Protein AF-A0A3P6T0G8-F1 (afdb_monomer)

Sequence (277 aa):
HHILRQLLKRNLGVFALEVAAACRDLPHFAHSLELLLHGVLEEEATSSEPIPDPLLPRCVAFIQEFPEFLRTVAHCARKTELALWSSLFSVTGSPNDLFEVCIRDGQLHTAASYLIVLQSIESAQTSQEQALRLLREALSAGEWSIAKDMVRFTRAIGSEDMDSPARTPPPSKTSSRRHAASINSVAEADDLVFARFQAAGRVSKVRHSHADSRDATRKDSAGSTGKRTAARAVSNDMAPPSPTQVNPIAEKMNTILDGHAVHLLEEYCIRDLGGSL

Radius of gyration: 28.48 Å; Cα contacts (8 Å, |Δi|>4): 158; chains: 1; bounding box: 84×48×91 Å

Foldseek 3Di:
DVVLLVCLVVVNLVVSLVVLVVCVPPPCSLVVLLCSLLVLLVVQLPDPDHDPDRSNLVSLVSLVVDPSNLVSLLVNLVVDDPSSVCVSCVRNPDLVVSLVVCLVVVVLLSNVSSLVVCVVPHDLVVSLVSLLVSLLSCLVVVVVVSNVVSLLVNVLSLVVVVPDDDDDDDDDDDDDDDDDDDDDDPVCVSVVVVVVSVVSVPPDDPDDDDDDDDDDDDDDDDDDDDDDDDDDDDDDPDDDDDDDPPRVSVVSSVVSVVVSVVVVVVVVVVVVVPPPD

Organism: Cylicostephanus goldi (NCBI:txid71465)

pLDDT: mean 74.19, std 26.25, range [26.97, 98.0]

Solvent-accessible surface area (backbone atoms only — not comparable to full-atom values): 17441 Å² total; per-residue (Å²): 75,70,68,48,53,54,28,48,75,69,71,34,55,68,61,31,49,54,57,48,60,79,39,54,89,44,98,58,35,66,57,31,52,27,54,40,52,43,58,42,45,54,59,58,70,67,47,93,61,90,66,97,72,71,57,52,56,58,52,47,58,59,42,61,80,39,94,56,32,68,51,32,52,40,54,34,55,76,75,46,62,76,87,50,44,62,65,52,35,73,64,73,45,54,65,64,60,55,28,53,50,22,56,76,70,67,37,56,73,50,25,56,47,29,48,61,54,36,56,74,76,48,54,70,66,59,36,43,53,52,38,55,49,51,29,52,54,22,56,76,72,66,39,60,69,60,26,55,49,30,57,52,51,47,55,54,58,65,53,58,76,76,75,65,80,84,87,73,86,81,82,92,83,82,89,82,93,77,86,84,83,87,80,92,59,80,76,55,60,58,53,52,56,57,50,53,61,60,56,71,77,59,85,72,77,91,74,92,79,82,83,86,83,87,86,89,82,90,84,85,87,86,83,84,89,84,89,84,90,83,89,78,91,77,86,84,82,80,74,79,83,74,82,76,81,72,57,69,67,59,53,54,51,50,52,53,52,52,53,49,51,53,52,50,52,51,58,54,52,51,53,68,69,65,74,79,123

Mean predicted aligned error: 15.27 Å

Nearest PDB structures (foldseek):
  4wnf-assembly1_A  TM=3.308E-01  e=3.923E-01  Homo sapiens
  4wng-assembly1_A  TM=3.376E-01  e=4.742E-01  Homo sapiens
  4wne-assembly1_A  TM=3.436E-01  e=7.621E-01  Homo sapiens
  3q15-assembly2_B-3  TM=3.991E-01  e=4.009E+00  Bacillus subtilis
  7sqc-assembly1_R1  TM=2.968E-01  e=9.874E+00  Chlamydomonas reinhardtii

Structure (mmCIF, N/CA/C/O backbone):
data_AF-A0A3P6T0G8-F1
#
_entry.id   AF-A0A3P6T0G8-F1
#
loop_
_atom_site.group_PDB
_atom_site.id
_atom_site.type_symbol
_atom_site.label_atom_id
_atom_site.label_alt_id
_atom_site.label_comp_id
_atom_site.label_asym_id
_atom_site.label_entity_id
_atom_site.label_seq_id
_atom_site.pdbx_PDB_ins_code
_atom_site.Cartn_x
_atom_site.Cartn_y
_atom_site.Cartn_z
_atom_site.occupancy
_atom_site.B_iso_or_equiv
_atom_site.auth_seq_id
_atom_site.auth_comp_id
_atom_site.auth_asym_id
_atom_site.auth_atom_id
_atom_site.pdbx_PDB_model_num
ATOM 1 N N . HIS A 1 1 ? 12.632 -12.631 -11.237 1.00 84.38 1 HIS A N 1
ATOM 2 C CA . HIS A 1 1 ? 12.426 -11.216 -11.615 1.00 84.38 1 HIS A CA 1
ATOM 3 C C . HIS A 1 1 ? 13.245 -10.777 -12.848 1.00 84.38 1 HIS A C 1
ATOM 5 O O . HIS A 1 1 ? 12.676 -10.114 -13.702 1.00 84.38 1 HIS A O 1
ATOM 11 N N . HIS A 1 2 ? 14.523 -11.170 -13.025 1.00 91.19 2 HIS A N 1
ATOM 12 C CA . HIS A 1 2 ? 15.329 -10.779 -14.209 1.00 91.19 2 HIS A CA 1
ATOM 13 C C . HIS A 1 2 ? 14.712 -11.131 -15.575 1.00 91.19 2 HIS A C 1
ATOM 15 O O . HIS A 1 2 ? 14.751 -10.311 -16.486 1.00 91.19 2 HIS A O 1
ATOM 21 N N . ILE A 1 3 ? 14.115 -12.322 -15.716 1.00 92.62 3 ILE A N 1
ATOM 22 C CA . ILE A 1 3 ? 13.444 -12.731 -16.963 1.00 92.62 3 ILE A CA 1
ATOM 23 C C . ILE A 1 3 ? 12.274 -11.787 -17.274 1.00 92.62 3 ILE A C 1
ATOM 25 O O . ILE A 1 3 ? 12.207 -11.248 -18.374 1.00 92.62 3 ILE A O 1
ATOM 29 N N . LEU A 1 4 ? 11.409 -11.514 -16.288 1.00 93.44 4 LEU A N 1
ATOM 30 C CA . LEU A 1 4 ? 10.291 -10.571 -16.425 1.00 93.44 4 LEU A CA 1
ATOM 31 C C . LEU A 1 4 ? 10.789 -9.181 -16.823 1.00 93.44 4 LEU A C 1
ATOM 33 O O . LEU A 1 4 ? 10.285 -8.589 -17.771 1.00 93.44 4 LEU A O 1
ATOM 37 N N . ARG A 1 5 ? 11.851 -8.701 -16.168 1.00 93.69 5 ARG A N 1
ATOM 38 C CA . ARG A 1 5 ? 12.494 -7.427 -16.500 1.00 93.69 5 ARG A CA 1
ATOM 39 C C . ARG A 1 5 ? 12.926 -7.367 -17.964 1.00 93.69 5 ARG A C 1
ATOM 41 O O . ARG A 1 5 ? 12.679 -6.370 -18.634 1.00 93.69 5 ARG A O 1
ATOM 48 N N . GLN A 1 6 ? 13.559 -8.428 -18.460 1.00 94.69 6 GLN A N 1
ATOM 49 C CA . GLN A 1 6 ? 14.043 -8.482 -19.835 1.00 94.69 6 GLN A CA 1
ATOM 50 C C . GLN A 1 6 ? 12.899 -8.554 -20.852 1.00 94.69 6 GLN A C 1
ATOM 52 O O . GLN A 1 6 ? 12.990 -7.928 -21.907 1.00 94.69 6 GLN A O 1
ATOM 57 N N . LEU A 1 7 ? 11.819 -9.273 -20.538 1.00 94.06 7 LEU A N 1
ATOM 58 C CA . LEU A 1 7 ? 10.615 -9.304 -21.370 1.00 94.06 7 LEU A CA 1
ATOM 59 C C . LEU A 1 7 ? 9.969 -7.916 -21.450 1.00 94.06 7 LEU A C 1
ATOM 61 O O . LEU A 1 7 ? 9.690 -7.437 -22.548 1.00 94.06 7 LEU A O 1
ATOM 65 N N . LEU A 1 8 ? 9.832 -7.222 -20.318 1.00 94.44 8 LEU A N 1
ATOM 66 C CA . LEU A 1 8 ? 9.291 -5.86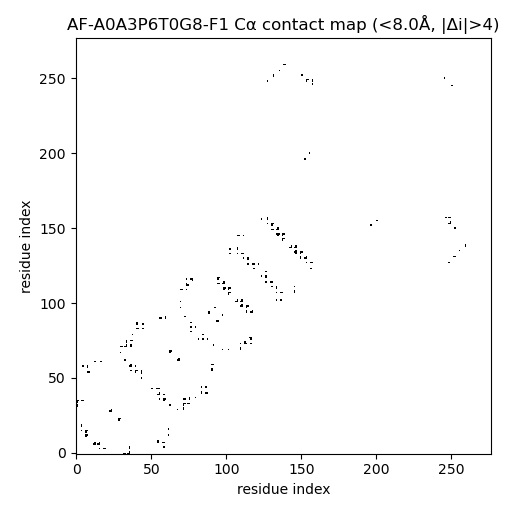2 -20.279 1.00 94.44 8 LEU A CA 1
ATOM 67 C C . LEU A 1 8 ? 10.178 -4.863 -21.044 1.00 94.44 8 LEU A C 1
ATOM 69 O O . LEU A 1 8 ? 9.655 -4.081 -21.834 1.00 94.44 8 LEU A O 1
ATOM 73 N N . LYS A 1 9 ? 11.513 -4.945 -20.911 1.00 92.94 9 LYS A N 1
ATOM 74 C CA . LYS A 1 9 ? 12.465 -4.119 -21.690 1.00 92.94 9 LYS A CA 1
ATOM 75 C C . LYS A 1 9 ? 12.342 -4.324 -23.205 1.00 92.94 9 LYS A C 1
ATOM 77 O O . LYS A 1 9 ? 12.644 -3.417 -23.969 1.00 92.94 9 LYS A O 1
ATOM 82 N N . ARG A 1 10 ? 11.917 -5.510 -23.652 1.00 93.62 10 ARG A N 1
ATOM 83 C CA . ARG A 1 10 ? 11.721 -5.843 -25.077 1.00 93.62 10 ARG A CA 1
ATOM 84 C C . ARG A 1 10 ? 10.289 -5.603 -25.560 1.00 93.62 10 ARG A C 1
ATOM 86 O O . ARG A 1 10 ? 9.960 -6.018 -26.666 1.00 93.62 10 ARG A O 1
ATOM 93 N N . ASN A 1 11 ? 9.452 -4.956 -24.746 1.00 92.31 11 ASN A N 1
ATOM 94 C CA . ASN A 1 11 ? 8.035 -4.721 -25.020 1.00 92.31 11 ASN A CA 1
ATOM 95 C C . ASN A 1 11 ? 7.213 -6.018 -25.207 1.00 92.31 11 ASN A C 1
ATOM 97 O O . ASN A 1 11 ? 6.252 -6.065 -25.969 1.00 92.31 11 ASN A O 1
ATOM 101 N N . LEU A 1 12 ? 7.597 -7.088 -24.503 1.00 94.56 12 LEU A N 1
ATOM 102 C CA . LEU A 1 12 ? 6.946 -8.403 -24.519 1.00 94.56 12 LEU A CA 1
ATOM 103 C C . LEU A 1 12 ? 6.073 -8.599 -23.267 1.00 94.56 12 LEU A C 1
ATOM 105 O O . LEU A 1 12 ? 6.171 -9.618 -22.584 1.00 94.56 12 LEU A O 1
ATOM 109 N N . GLY A 1 13 ? 5.239 -7.603 -22.942 1.00 93.00 13 GLY A N 1
ATOM 110 C CA . GLY A 1 13 ? 4.426 -7.585 -21.717 1.00 93.00 13 GLY A CA 1
ATOM 111 C C . GLY A 1 13 ? 3.466 -8.771 -21.593 1.00 93.00 13 GLY A C 1
ATOM 112 O O . GLY A 1 13 ? 3.366 -9.359 -20.523 1.00 93.00 13 GLY A O 1
ATOM 113 N N . VAL A 1 14 ? 2.845 -9.193 -22.699 1.00 94.12 14 VAL A N 1
ATOM 114 C CA . VAL A 1 14 ? 1.935 -10.355 -22.728 1.00 94.12 14 VAL A CA 1
ATOM 115 C C . VAL A 1 14 ? 2.659 -11.639 -22.314 1.00 94.12 14 VAL A C 1
ATOM 117 O O . VAL A 1 14 ? 2.214 -12.336 -21.411 1.00 94.12 14 VAL A O 1
ATOM 120 N N . PHE A 1 15 ? 3.839 -11.902 -22.883 1.00 95.00 15 PHE A N 1
ATOM 121 C CA . PHE A 1 15 ? 4.653 -13.058 -22.497 1.00 95.00 15 PHE A CA 1
ATOM 122 C C . PHE A 1 15 ? 5.143 -12.962 -21.049 1.00 95.00 15 PHE A C 1
ATOM 124 O O . PHE A 1 15 ? 5.228 -13.972 -20.353 1.00 95.00 15 PHE A O 1
ATOM 131 N N . ALA A 1 16 ? 5.463 -11.754 -20.572 1.00 96.06 16 ALA A N 1
ATOM 132 C CA . ALA A 1 16 ? 5.813 -11.554 -19.169 1.00 96.06 16 ALA A CA 1
ATOM 133 C C . ALA A 1 16 ? 4.647 -11.943 -18.248 1.00 96.06 16 ALA A C 1
ATOM 135 O O . ALA A 1 16 ? 4.883 -12.596 -17.230 1.00 96.06 16 ALA A O 1
ATOM 136 N N . LEU A 1 17 ? 3.409 -11.587 -18.615 1.00 95.56 17 LEU A N 1
ATOM 137 C CA . LEU A 1 17 ? 2.201 -11.950 -17.869 1.00 95.56 17 LEU A CA 1
ATOM 138 C C . LEU A 1 17 ? 1.959 -13.454 -17.879 1.00 95.56 17 LEU A C 1
ATOM 140 O O . LEU A 1 17 ? 1.729 -14.016 -16.814 1.00 95.56 17 LEU A O 1
ATOM 144 N N . GLU A 1 18 ? 2.086 -14.119 -19.027 1.00 95.50 18 GLU A N 1
ATOM 145 C CA . GLU A 1 18 ? 1.945 -15.579 -19.123 1.00 95.50 18 GLU A CA 1
ATOM 146 C C . GLU A 1 18 ? 2.942 -16.306 -18.208 1.00 95.50 18 GLU A C 1
ATOM 148 O O . GLU A 1 18 ? 2.560 -17.168 -17.412 1.00 95.50 18 GLU A O 1
ATOM 153 N N . VAL A 1 19 ? 4.220 -15.914 -18.261 1.00 94.56 19 VAL A N 1
ATOM 154 C CA . VAL A 1 19 ? 5.274 -16.507 -17.422 1.00 94.56 19 VAL A CA 1
ATOM 155 C C . VAL A 1 19 ? 5.019 -16.241 -15.940 1.00 94.56 19 VAL A C 1
ATOM 157 O O . VAL A 1 19 ? 5.194 -17.135 -15.111 1.00 94.56 19 VAL A O 1
ATOM 160 N N . ALA A 1 20 ? 4.622 -15.019 -15.585 1.00 94.88 20 ALA A N 1
ATOM 161 C CA . ALA A 1 20 ? 4.365 -14.652 -14.198 1.00 94.88 20 ALA A CA 1
ATOM 162 C C . ALA A 1 20 ? 3.108 -15.327 -13.641 1.00 94.88 20 ALA A C 1
ATOM 164 O O . ALA A 1 20 ? 3.143 -15.816 -12.515 1.00 94.88 20 ALA A O 1
ATOM 165 N N . ALA A 1 21 ? 2.041 -15.433 -14.434 1.00 93.56 21 ALA A N 1
ATOM 166 C CA . ALA A 1 21 ? 0.822 -16.142 -14.063 1.00 93.56 21 ALA A CA 1
ATOM 167 C C . ALA A 1 21 ? 1.098 -17.628 -13.795 1.00 93.56 21 ALA A C 1
ATOM 169 O O . ALA A 1 21 ? 0.653 -18.149 -12.776 1.00 93.56 21 ALA A O 1
ATOM 170 N N . ALA A 1 22 ? 1.916 -18.280 -14.630 1.00 94.00 22 ALA A N 1
ATOM 171 C CA . ALA A 1 22 ? 2.343 -19.665 -14.413 1.00 94.00 22 ALA A CA 1
ATOM 172 C C . ALA A 1 22 ? 3.185 -19.860 -13.135 1.00 94.00 22 ALA A C 1
ATOM 174 O O . ALA A 1 22 ? 3.332 -20.978 -12.650 1.00 94.00 22 ALA A O 1
ATOM 175 N N . CYS A 1 23 ? 3.745 -18.777 -12.592 1.00 92.31 23 CYS A N 1
ATOM 176 C CA . CYS A 1 23 ? 4.588 -18.782 -11.401 1.00 92.31 23 CYS A CA 1
ATOM 177 C C . CYS A 1 23 ? 3.886 -18.208 -10.156 1.00 92.31 23 CYS A C 1
ATOM 179 O O . CYS A 1 23 ? 4.548 -18.065 -9.126 1.00 92.31 23 CYS A O 1
ATOM 181 N N . ARG A 1 24 ? 2.591 -17.855 -10.228 1.00 92.06 24 ARG A N 1
ATOM 182 C CA . ARG A 1 24 ? 1.882 -17.123 -9.160 1.00 92.06 24 ARG A CA 1
ATOM 183 C C . ARG A 1 24 ? 1.845 -17.892 -7.837 1.00 92.06 24 ARG A C 1
ATOM 185 O O . ARG A 1 24 ? 2.042 -17.294 -6.786 1.00 92.06 24 ARG A O 1
ATOM 192 N N . ASP A 1 25 ? 1.674 -19.209 -7.901 1.00 91.00 25 ASP A N 1
ATOM 193 C CA . ASP A 1 25 ? 1.554 -20.067 -6.714 1.00 91.00 25 ASP A CA 1
ATOM 194 C C . ASP A 1 25 ? 2.902 -20.355 -6.029 1.00 91.00 25 ASP A C 1
ATOM 196 O O . ASP A 1 25 ? 2.966 -21.055 -5.015 1.00 91.00 25 ASP A O 1
ATOM 200 N N . LEU A 1 26 ? 4.011 -19.835 -6.567 1.00 92.12 26 LEU A N 1
ATOM 201 C CA . LEU A 1 26 ? 5.322 -20.022 -5.960 1.00 92.12 26 LEU A CA 1
ATOM 202 C C . LEU A 1 26 ? 5.459 -19.169 -4.684 1.00 92.12 26 LEU A C 1
ATOM 204 O O . LEU A 1 26 ? 5.158 -17.974 -4.711 1.00 92.12 26 LEU A O 1
ATOM 208 N N . PRO A 1 27 ? 6.050 -19.706 -3.595 1.00 87.69 27 PRO A N 1
ATOM 209 C CA . PRO A 1 27 ? 6.171 -19.005 -2.308 1.00 87.69 27 PRO A CA 1
ATOM 210 C C . PRO A 1 27 ? 6.848 -17.625 -2.359 1.00 87.69 27 PRO A C 1
ATOM 212 O O . PRO A 1 27 ? 6.638 -16.785 -1.488 1.00 87.69 27 PRO A O 1
ATOM 215 N N . HIS A 1 28 ? 7.685 -17.378 -3.369 1.00 88.88 28 HIS A N 1
ATOM 216 C CA . HIS A 1 28 ? 8.463 -16.144 -3.523 1.00 88.88 28 HIS A CA 1
ATOM 217 C C . HIS A 1 28 ? 8.001 -15.276 -4.700 1.00 88.88 28 HIS A C 1
ATOM 219 O O . HIS A 1 28 ? 8.739 -14.384 -5.136 1.00 88.88 28 HIS A O 1
ATOM 225 N N . PHE A 1 29 ? 6.800 -15.521 -5.228 1.00 93.44 29 PHE A N 1
ATOM 226 C CA . PHE A 1 29 ? 6.262 -14.755 -6.347 1.00 93.44 29 PHE A CA 1
ATOM 227 C C . PHE A 1 29 ? 6.092 -13.270 -5.995 1.00 93.44 29 PHE A C 1
ATOM 229 O O . PHE A 1 29 ? 6.707 -12.418 -6.636 1.00 93.44 29 PHE A O 1
ATOM 236 N N . ALA A 1 30 ? 5.375 -12.965 -4.909 1.00 91.88 30 ALA A N 1
ATOM 237 C CA . ALA A 1 30 ? 5.176 -11.591 -4.436 1.00 91.88 30 ALA A CA 1
ATOM 238 C C . ALA A 1 30 ? 6.511 -10.860 -4.202 1.00 91.88 30 ALA A C 1
ATOM 240 O O . ALA A 1 30 ? 6.703 -9.724 -4.630 1.00 91.88 30 ALA A O 1
ATOM 241 N N . HIS A 1 31 ? 7.484 -11.547 -3.595 1.00 92.06 31 HIS A N 1
ATOM 242 C CA . HIS A 1 31 ? 8.816 -10.983 -3.384 1.00 92.06 31 HIS A CA 1
ATOM 243 C C . HIS A 1 31 ? 9.558 -10.728 -4.707 1.00 92.06 31 HIS A C 1
ATOM 245 O O . HIS A 1 31 ? 10.272 -9.739 -4.845 1.00 92.06 31 HIS A O 1
ATOM 251 N N . SER A 1 32 ? 9.359 -11.576 -5.716 1.00 95.31 32 SER A N 1
ATOM 252 C CA . SER A 1 32 ? 9.929 -11.357 -7.047 1.00 95.31 32 SER A CA 1
ATOM 253 C C . SER A 1 32 ? 9.350 -10.124 -7.744 1.00 95.31 32 SER A C 1
ATOM 255 O O . SER A 1 32 ? 10.092 -9.467 -8.478 1.00 95.31 32 SER A O 1
ATOM 257 N N . LEU A 1 33 ? 8.069 -9.805 -7.530 1.00 96.44 33 LEU A N 1
ATOM 258 C CA . LEU A 1 33 ? 7.457 -8.565 -8.025 1.00 96.44 33 LEU A CA 1
ATOM 259 C C . LEU A 1 33 ? 8.021 -7.339 -7.296 1.00 96.44 33 LEU A C 1
ATOM 261 O O . LEU A 1 33 ? 8.342 -6.341 -7.935 1.00 96.44 33 LEU A O 1
ATOM 265 N N . GLU A 1 34 ? 8.226 -7.442 -5.983 1.00 95.88 34 GLU A N 1
ATOM 266 C CA . GLU A 1 34 ? 8.844 -6.383 -5.176 1.00 95.88 34 GLU A CA 1
ATOM 267 C C . GLU A 1 34 ? 10.275 -6.073 -5.639 1.00 95.88 34 GLU A C 1
ATOM 269 O O . GLU A 1 34 ? 10.601 -4.915 -5.892 1.00 95.88 34 GLU A O 1
ATOM 274 N N . LEU A 1 35 ? 11.107 -7.104 -5.835 1.00 96.00 35 LEU A N 1
ATOM 275 C CA . LEU A 1 35 ? 12.468 -6.951 -6.363 1.00 96.00 35 LEU A CA 1
ATOM 276 C C . LEU A 1 35 ? 12.479 -6.366 -7.779 1.00 96.00 35 LEU A C 1
ATOM 278 O O . LEU A 1 35 ? 13.372 -5.591 -8.120 1.00 96.00 35 LEU A O 1
ATOM 282 N N . LEU A 1 36 ? 11.500 -6.741 -8.611 1.00 97.25 36 LEU A N 1
ATOM 283 C CA . LEU A 1 36 ? 11.349 -6.181 -9.951 1.00 97.25 36 LEU A CA 1
ATOM 284 C C . LEU A 1 36 ? 11.065 -4.676 -9.878 1.00 97.25 36 LEU A C 1
ATOM 286 O O . LEU A 1 36 ? 11.786 -3.907 -10.509 1.00 97.25 36 LEU A O 1
ATOM 290 N N . LEU A 1 37 ? 10.056 -4.271 -9.099 1.00 97.75 37 LEU A N 1
ATOM 291 C CA . LEU A 1 37 ? 9.665 -2.869 -8.956 1.00 97.75 37 LEU A CA 1
ATOM 292 C C . LEU A 1 37 ? 10.801 -2.032 -8.370 1.00 97.75 37 LEU A C 1
ATOM 294 O O . LEU A 1 37 ? 11.159 -1.006 -8.941 1.00 97.75 37 LEU A O 1
ATOM 298 N N . HIS A 1 38 ? 11.405 -2.507 -7.281 1.00 96.75 38 HIS A N 1
ATOM 299 C CA . HIS A 1 38 ? 12.513 -1.828 -6.618 1.00 96.75 38 HIS A CA 1
ATOM 300 C C . HIS A 1 38 ? 13.705 -1.638 -7.557 1.00 96.75 38 HIS A C 1
ATOM 302 O O . HIS A 1 38 ? 14.198 -0.526 -7.712 1.00 96.75 38 HIS A O 1
ATOM 308 N N . GLY A 1 39 ? 14.144 -2.704 -8.236 1.00 95.31 39 GLY A N 1
ATOM 309 C CA . GLY A 1 39 ? 15.298 -2.633 -9.131 1.00 95.31 39 GLY A CA 1
ATOM 310 C C . GLY A 1 39 ? 15.066 -1.751 -10.361 1.00 95.31 39 GLY A C 1
ATOM 311 O O . GLY A 1 39 ? 16.009 -1.146 -10.863 1.00 95.31 39 GLY A O 1
ATOM 312 N N . VAL A 1 40 ? 13.828 -1.663 -10.863 1.00 96.25 40 VAL A N 1
ATOM 313 C CA . VAL A 1 40 ? 13.484 -0.725 -11.945 1.00 96.25 40 VAL A CA 1
ATOM 314 C C . VAL A 1 40 ? 13.434 0.712 -11.425 1.00 96.25 40 VAL A C 1
ATOM 316 O O . VAL A 1 40 ? 14.018 1.587 -12.054 1.00 96.25 40 VAL A O 1
ATOM 319 N N . LEU A 1 41 ? 12.802 0.949 -10.274 1.00 96.31 41 LEU A N 1
ATOM 320 C CA . LEU A 1 41 ? 12.719 2.275 -9.664 1.00 96.31 41 LEU A CA 1
ATOM 321 C C . LEU A 1 41 ? 14.106 2.848 -9.355 1.00 96.31 41 LEU A C 1
ATOM 323 O O . LEU A 1 41 ? 14.370 3.993 -9.707 1.00 96.31 41 LEU A O 1
ATOM 327 N N . GLU A 1 42 ? 14.991 2.068 -8.731 1.00 93.88 42 GLU A N 1
ATOM 328 C CA . GLU A 1 42 ? 16.346 2.523 -8.406 1.00 93.88 42 GLU A CA 1
ATOM 329 C C . GLU A 1 42 ? 17.158 2.868 -9.657 1.00 93.88 42 GLU A C 1
ATOM 331 O O . GLU A 1 42 ? 17.781 3.927 -9.692 1.00 93.88 42 GLU A O 1
ATOM 336 N N . GLU A 1 43 ? 17.139 2.020 -10.693 1.00 92.38 43 GLU A N 1
ATOM 337 C CA . GLU A 1 43 ? 17.887 2.273 -11.936 1.00 92.38 43 GLU A CA 1
ATOM 338 C C . GLU A 1 43 ? 17.408 3.554 -12.632 1.00 92.38 43 GLU A C 1
ATOM 340 O O . GLU A 1 43 ? 18.227 4.323 -13.129 1.00 92.38 43 GLU A O 1
ATOM 345 N N . GLU A 1 44 ? 16.098 3.811 -12.647 1.00 92.94 44 GLU A N 1
ATOM 346 C CA . GLU A 1 44 ? 15.544 4.956 -13.372 1.00 92.94 44 GLU A CA 1
ATOM 347 C C . GLU A 1 44 ? 15.592 6.257 -12.584 1.00 92.94 44 GLU A C 1
ATOM 349 O O . GLU A 1 44 ? 15.959 7.294 -13.134 1.00 92.94 44 GLU A O 1
ATOM 354 N N . ALA A 1 45 ? 15.262 6.216 -11.294 1.00 89.94 45 ALA A N 1
ATOM 355 C CA . ALA A 1 45 ? 15.214 7.413 -10.463 1.00 89.94 45 ALA A CA 1
ATOM 356 C C . ALA A 1 45 ? 16.609 7.937 -10.079 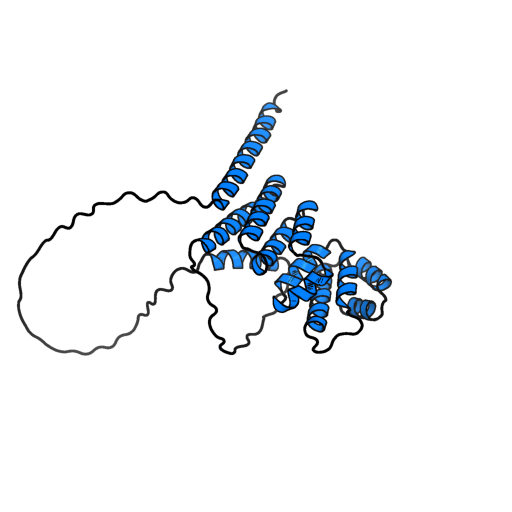1.00 89.94 45 ALA A C 1
ATOM 358 O O . ALA A 1 45 ? 16.727 9.083 -9.651 1.00 89.94 45 ALA A O 1
ATOM 359 N N . THR A 1 46 ? 17.663 7.127 -10.240 1.00 88.94 46 THR A N 1
ATOM 360 C CA . THR A 1 46 ? 19.060 7.549 -10.024 1.00 88.94 46 THR A CA 1
ATOM 361 C C . THR A 1 46 ? 19.812 7.862 -11.321 1.00 88.94 46 THR A C 1
ATOM 363 O O . THR A 1 46 ? 20.989 8.226 -11.271 1.00 88.94 46 THR A O 1
ATOM 366 N N . SER A 1 47 ? 19.154 7.759 -12.482 1.00 88.00 47 SER A N 1
ATOM 367 C CA . SER A 1 47 ? 19.759 8.114 -13.766 1.00 88.00 47 SER A CA 1
ATOM 368 C C . SER A 1 47 ? 20.018 9.618 -13.856 1.00 88.00 47 SER A C 1
ATOM 370 O O . SER A 1 47 ? 19.114 10.433 -13.687 1.00 88.00 47 SER A O 1
ATOM 372 N N . SER A 1 48 ? 21.259 9.991 -14.175 1.00 80.56 48 SER A N 1
ATOM 373 C CA . SER A 1 48 ? 21.652 11.390 -14.392 1.00 80.56 48 SER A CA 1
ATOM 374 C C . SER A 1 48 ? 21.096 11.977 -15.692 1.00 80.56 48 SER A C 1
ATOM 376 O O . SER A 1 48 ? 21.031 13.196 -15.834 1.00 80.56 48 SER A O 1
ATOM 378 N N . GLU A 1 49 ? 20.727 11.124 -16.649 1.00 81.62 49 GLU A N 1
ATOM 379 C CA . GLU A 1 49 ? 20.198 11.525 -17.951 1.00 81.62 49 GLU A CA 1
ATOM 380 C C . GLU A 1 49 ? 18.731 11.097 -18.099 1.00 81.62 49 GLU A C 1
ATOM 382 O O . GLU A 1 49 ? 18.351 10.022 -17.614 1.00 81.62 49 GLU A O 1
ATOM 387 N N . PRO A 1 50 ? 17.894 11.909 -18.773 1.00 76.00 50 PRO A N 1
ATOM 388 C CA . PRO A 1 50 ? 16.511 11.544 -19.051 1.00 76.00 50 PRO A CA 1
ATOM 389 C C . PRO A 1 50 ? 16.455 10.288 -19.929 1.00 76.00 50 PRO A C 1
ATOM 391 O O . PRO A 1 50 ? 17.059 10.231 -21.000 1.00 76.00 50 PRO A O 1
ATOM 394 N N . ILE A 1 51 ? 15.714 9.278 -19.471 1.00 81.19 51 ILE A N 1
ATOM 395 C CA . ILE A 1 51 ? 15.616 7.974 -20.133 1.00 81.19 51 ILE A CA 1
ATOM 396 C C . ILE A 1 51 ? 14.580 8.061 -21.269 1.00 81.19 51 ILE A C 1
ATOM 398 O O . ILE A 1 51 ? 13.420 8.368 -20.996 1.00 81.19 51 ILE A O 1
ATOM 402 N N . PRO A 1 52 ? 14.950 7.771 -22.533 1.00 74.38 52 PRO A N 1
ATOM 403 C CA . PRO A 1 52 ? 14.060 7.942 -23.688 1.00 74.38 52 PRO A CA 1
ATOM 404 C C . PRO A 1 52 ? 12.888 6.939 -23.780 1.00 74.38 52 PRO A C 1
ATOM 406 O O . PRO A 1 52 ? 12.034 7.096 -24.646 1.00 74.38 52 PRO A O 1
ATOM 409 N N . ASP A 1 53 ? 12.810 5.939 -22.898 1.00 84.38 53 ASP A N 1
ATOM 410 C CA . ASP A 1 53 ? 11.668 5.020 -22.742 1.00 84.38 53 ASP A CA 1
ATOM 411 C C . ASP A 1 53 ? 11.667 4.438 -21.312 1.00 84.38 53 ASP A C 1
ATOM 413 O O . ASP A 1 53 ? 12.285 3.390 -21.080 1.00 84.38 53 ASP A O 1
ATOM 417 N N . PRO A 1 54 ? 11.054 5.119 -20.324 1.00 90.44 54 PRO A N 1
ATOM 418 C CA . PRO A 1 54 ? 11.059 4.642 -18.947 1.00 90.44 54 PRO A CA 1
ATOM 419 C C . PRO A 1 54 ? 10.297 3.313 -18.831 1.00 90.44 54 PRO A C 1
ATOM 421 O O . PRO A 1 54 ? 9.145 3.157 -19.243 1.00 90.44 54 PRO A O 1
ATOM 424 N N . LEU A 1 55 ? 10.953 2.314 -18.255 1.00 94.56 55 LEU A N 1
ATOM 425 C CA . LEU A 1 55 ? 10.415 1.000 -17.931 1.00 94.56 55 LEU A CA 1
ATOM 426 C C . LEU A 1 55 ? 9.493 1.045 -16.715 1.00 94.56 55 LEU A C 1
ATOM 428 O O . LEU A 1 55 ? 8.607 0.193 -16.641 1.00 94.56 55 LEU A O 1
ATOM 432 N N . LEU A 1 56 ? 9.665 1.990 -15.785 1.00 96.00 56 LEU A N 1
ATOM 433 C CA . LEU A 1 56 ? 8.894 2.037 -14.541 1.00 96.00 56 LEU A CA 1
ATOM 434 C C . LEU A 1 56 ? 7.363 2.048 -14.767 1.00 96.00 56 LEU A C 1
ATOM 436 O O . LEU A 1 56 ? 6.706 1.183 -14.183 1.00 96.00 56 LEU A O 1
ATOM 440 N N . PRO A 1 57 ? 6.773 2.885 -15.652 1.00 95.62 57 PRO A N 1
ATOM 441 C CA . PRO A 1 57 ? 5.340 2.817 -15.960 1.00 95.62 57 PRO A CA 1
ATOM 442 C C . PRO A 1 57 ? 4.886 1.440 -16.466 1.00 95.62 57 PRO A C 1
ATOM 444 O O . PRO A 1 57 ? 3.862 0.922 -16.028 1.00 95.62 57 PRO A O 1
ATOM 447 N N . ARG A 1 58 ? 5.669 0.799 -17.347 1.00 95.38 58 ARG A N 1
ATOM 448 C CA . ARG A 1 58 ? 5.356 -0.548 -17.868 1.00 95.38 58 ARG A CA 1
ATOM 449 C C . ARG A 1 58 ? 5.467 -1.617 -16.789 1.00 95.38 58 ARG A C 1
ATOM 451 O O . ARG A 1 58 ? 4.675 -2.551 -16.765 1.00 95.38 58 ARG A O 1
ATOM 458 N N . CYS A 1 59 ? 6.460 -1.493 -15.913 1.00 97.31 59 CYS A N 1
ATOM 459 C CA . CYS A 1 59 ? 6.638 -2.378 -14.771 1.00 97.31 59 CYS A CA 1
ATOM 460 C C . CYS A 1 59 ? 5.446 -2.277 -13.818 1.00 97.31 59 CYS A C 1
ATOM 462 O O . CYS A 1 59 ? 4.940 -3.301 -13.373 1.00 97.31 59 CYS A O 1
ATOM 464 N N . VAL A 1 60 ? 4.976 -1.062 -13.535 1.00 97.38 60 VAL A N 1
ATOM 465 C CA . VAL A 1 60 ? 3.803 -0.838 -12.686 1.00 97.38 60 VAL A CA 1
ATOM 466 C C . VAL A 1 60 ? 2.541 -1.395 -13.332 1.00 97.38 60 VAL A C 1
ATOM 468 O O . VAL A 1 60 ? 1.859 -2.181 -12.682 1.00 97.38 60 VAL A O 1
ATOM 471 N N . ALA A 1 61 ? 2.288 -1.093 -14.609 1.00 96.50 61 ALA A N 1
ATOM 472 C CA . ALA A 1 61 ? 1.150 -1.650 -15.343 1.00 96.50 61 ALA A CA 1
ATOM 473 C C . ALA A 1 61 ? 1.163 -3.189 -15.340 1.00 96.50 61 ALA A C 1
ATOM 475 O O . ALA A 1 61 ? 0.143 -3.823 -15.115 1.00 96.50 61 ALA A O 1
ATOM 476 N N . PHE A 1 62 ? 2.338 -3.804 -15.501 1.00 97.38 62 PHE A N 1
ATOM 477 C CA . PHE A 1 62 ? 2.494 -5.254 -15.397 1.00 97.38 62 PHE A CA 1
ATOM 478 C C . PHE A 1 62 ? 2.152 -5.799 -13.998 1.00 97.38 62 PHE A C 1
ATOM 480 O O . PHE A 1 62 ? 1.487 -6.825 -13.893 1.00 97.38 62 PHE A O 1
ATOM 487 N N . ILE A 1 63 ? 2.602 -5.144 -12.920 1.00 97.50 63 ILE A N 1
ATOM 488 C CA . ILE A 1 63 ? 2.327 -5.596 -11.542 1.00 97.50 63 ILE A CA 1
ATOM 489 C C . ILE A 1 63 ? 0.846 -5.386 -11.182 1.00 97.50 63 ILE A C 1
ATOM 491 O O . ILE A 1 63 ? 0.302 -6.181 -10.420 1.00 97.50 63 ILE A O 1
ATOM 495 N N . GLN A 1 64 ? 0.185 -4.365 -11.739 1.00 96.75 64 GLN A N 1
ATOM 496 C CA . GLN A 1 64 ? -1.242 -4.080 -11.518 1.00 96.75 64 GLN A CA 1
ATOM 497 C C . GLN A 1 64 ? -2.178 -5.222 -11.947 1.00 96.75 64 GLN A C 1
ATOM 499 O O . GLN A 1 64 ? -3.273 -5.334 -11.405 1.00 96.75 64 GLN A O 1
ATOM 504 N N . GLU A 1 65 ? -1.733 -6.118 -12.831 1.00 96.56 65 GLU A N 1
ATOM 505 C CA . GLU A 1 65 ? -2.476 -7.323 -13.240 1.00 96.56 65 GLU A CA 1
ATOM 506 C C . GLU A 1 65 ? -2.548 -8.412 -12.143 1.00 96.56 65 GLU A C 1
ATOM 508 O O . GLU A 1 65 ? -3.171 -9.467 -12.317 1.00 96.56 65 GLU A O 1
ATOM 513 N N . PHE A 1 66 ? -1.889 -8.194 -11.000 1.00 95.62 66 PHE A N 1
ATOM 514 C CA . PHE A 1 66 ? -1.787 -9.150 -9.902 1.00 95.62 66 PHE A CA 1
ATOM 515 C C . PHE A 1 66 ? -2.434 -8.616 -8.613 1.00 95.62 66 PHE A C 1
ATOM 517 O O . PHE A 1 66 ? -2.271 -7.439 -8.283 1.00 95.62 66 PHE A O 1
ATOM 524 N N . PRO A 1 67 ? -3.114 -9.473 -7.822 1.00 94.00 67 PRO A N 1
ATOM 525 C CA . PRO A 1 67 ? -3.713 -9.062 -6.548 1.00 94.00 67 PRO A CA 1
ATOM 526 C C . PRO A 1 67 ? -2.667 -8.570 -5.532 1.00 94.00 67 PRO A C 1
ATOM 528 O O . PRO A 1 67 ? -2.986 -7.808 -4.622 1.00 94.00 67 PRO A O 1
ATOM 531 N N . GLU A 1 68 ? -1.398 -8.950 -5.703 1.00 94.50 68 GLU A N 1
ATOM 532 C CA . GLU A 1 68 ? -0.278 -8.494 -4.883 1.00 94.50 68 GLU A CA 1
ATOM 533 C C . GLU A 1 68 ? 0.134 -7.033 -5.141 1.00 94.50 68 GLU A C 1
ATOM 535 O O . GLU A 1 68 ? 1.030 -6.545 -4.445 1.00 94.50 68 GLU A O 1
ATOM 540 N N . PHE A 1 69 ? -0.470 -6.325 -6.105 1.00 97.31 69 PHE A N 1
ATOM 541 C CA . PHE A 1 69 ? -0.068 -4.970 -6.502 1.00 97.31 69 PHE A CA 1
ATOM 542 C C . PHE A 1 69 ? 0.055 -4.001 -5.320 1.00 97.31 69 PHE A C 1
ATOM 544 O O . PHE A 1 69 ? 1.134 -3.454 -5.078 1.00 97.31 69 PHE A O 1
ATOM 551 N N . LEU A 1 70 ? -1.016 -3.836 -4.538 1.00 97.81 70 LEU A N 1
ATOM 552 C CA . LEU A 1 70 ? -1.056 -2.873 -3.432 1.00 97.81 70 LEU A CA 1
ATOM 553 C C . LEU A 1 70 ? 0.010 -3.181 -2.378 1.00 97.81 70 LEU A C 1
ATOM 555 O O . LEU A 1 70 ? 0.713 -2.277 -1.924 1.00 97.81 70 LEU A O 1
ATOM 559 N N . ARG A 1 71 ? 0.172 -4.462 -2.027 1.00 96.56 71 ARG A N 1
ATOM 560 C CA . ARG A 1 71 ? 1.204 -4.920 -1.088 1.00 96.56 71 ARG A CA 1
ATOM 561 C C . ARG A 1 71 ? 2.606 -4.670 -1.637 1.00 96.56 71 ARG A C 1
ATOM 563 O O . ARG A 1 71 ? 3.474 -4.204 -0.902 1.00 96.56 71 ARG A O 1
ATOM 570 N N . THR A 1 72 ? 2.818 -4.950 -2.920 1.00 97.38 72 THR A N 1
ATOM 571 C CA . THR A 1 72 ? 4.112 -4.787 -3.593 1.00 97.38 72 THR A CA 1
ATOM 572 C C . THR A 1 72 ? 4.555 -3.327 -3.581 1.00 97.38 72 THR A C 1
ATOM 574 O O . THR A 1 72 ? 5.698 -3.043 -3.224 1.00 97.38 72 THR A O 1
ATOM 577 N N . VAL A 1 73 ? 3.653 -2.395 -3.900 1.00 97.94 73 VAL A N 1
ATOM 578 C CA . VAL A 1 73 ? 3.949 -0.954 -3.883 1.00 97.94 73 VAL A CA 1
ATOM 579 C C . VAL A 1 73 ? 4.234 -0.462 -2.462 1.00 97.94 73 VAL A C 1
ATOM 581 O O . VAL A 1 73 ? 5.252 0.197 -2.251 1.00 97.94 73 VAL A O 1
ATOM 584 N N . ALA A 1 74 ? 3.419 -0.841 -1.471 1.00 97.00 74 ALA A N 1
ATOM 585 C CA . ALA A 1 74 ? 3.648 -0.459 -0.074 1.00 97.00 74 ALA A CA 1
ATOM 586 C C . ALA A 1 74 ? 5.007 -0.955 0.448 1.00 97.00 74 ALA A C 1
ATOM 588 O O . ALA A 1 74 ? 5.752 -0.215 1.095 1.00 97.00 74 ALA A O 1
ATOM 589 N N . HIS A 1 75 ? 5.353 -2.211 0.157 1.00 95.56 75 HIS A N 1
ATOM 590 C CA . HIS A 1 75 ? 6.622 -2.793 0.585 1.00 95.56 75 HIS A CA 1
ATOM 591 C C . HIS A 1 75 ? 7.819 -2.181 -0.140 1.00 95.56 75 HIS A C 1
ATOM 593 O O . HIS A 1 75 ? 8.852 -1.956 0.493 1.00 95.56 75 HIS A O 1
ATOM 599 N N . CYS A 1 76 ? 7.677 -1.894 -1.436 1.00 96.75 76 CYS A N 1
ATOM 600 C CA . CYS A 1 76 ? 8.690 -1.188 -2.207 1.00 96.75 76 CYS A CA 1
ATOM 601 C C . CYS A 1 76 ? 8.944 0.197 -1.599 1.00 96.75 76 CYS A C 1
ATOM 603 O O . CYS A 1 76 ? 10.068 0.469 -1.183 1.00 96.75 76 CYS A O 1
ATOM 605 N N . ALA A 1 77 ? 7.897 1.008 -1.408 1.00 96.25 77 ALA A N 1
ATOM 606 C CA . ALA A 1 77 ? 8.006 2.346 -0.825 1.00 96.25 77 ALA A CA 1
ATOM 607 C C . ALA A 1 77 ? 8.769 2.336 0.511 1.00 96.25 77 ALA A C 1
ATOM 609 O O . ALA A 1 77 ? 9.738 3.071 0.687 1.00 96.25 77 ALA A O 1
ATOM 610 N N . ARG A 1 78 ? 8.414 1.423 1.424 1.00 95.00 78 ARG A N 1
ATOM 611 C CA . ARG A 1 78 ? 9.029 1.315 2.760 1.00 95.00 78 ARG A CA 1
ATOM 612 C C . ARG A 1 78 ? 10.504 0.898 2.763 1.00 95.00 78 ARG A C 1
ATOM 614 O O . ARG A 1 78 ? 11.173 1.097 3.777 1.00 95.00 78 ARG A O 1
ATOM 621 N N . LYS A 1 79 ? 10.993 0.295 1.679 1.00 93.44 79 LYS A N 1
ATOM 622 C CA . LYS A 1 79 ? 12.399 -0.115 1.507 1.00 93.44 79 LYS A CA 1
ATOM 623 C C . LYS A 1 79 ? 13.202 0.872 0.657 1.00 93.44 79 LYS A C 1
ATOM 625 O O . LYS A 1 79 ? 14.422 0.778 0.630 1.00 93.44 79 LYS A O 1
ATOM 630 N N . THR A 1 80 ? 12.529 1.824 0.017 1.00 94.19 80 THR A N 1
ATOM 631 C CA . THR A 1 80 ? 13.139 2.846 -0.844 1.00 94.19 80 THR A CA 1
ATOM 632 C C . THR A 1 80 ? 13.338 4.167 -0.107 1.00 94.19 80 THR A C 1
ATOM 634 O O . THR A 1 80 ? 12.581 4.510 0.804 1.00 94.19 80 THR A O 1
ATOM 637 N N . GLU A 1 81 ? 14.349 4.936 -0.509 1.00 93.31 81 GLU A N 1
ATOM 638 C CA . GLU A 1 81 ? 14.592 6.271 0.044 1.00 93.31 81 GLU A CA 1
ATOM 639 C C . GLU A 1 81 ? 13.477 7.254 -0.354 1.00 93.31 81 GLU A C 1
ATOM 641 O O . GLU A 1 81 ? 13.006 7.236 -1.492 1.00 93.31 81 GLU A O 1
ATOM 646 N N . LEU A 1 82 ? 13.104 8.169 0.554 1.00 93.62 82 LEU A N 1
ATOM 647 C CA . LEU A 1 82 ? 12.028 9.152 0.332 1.00 93.62 82 LEU A CA 1
ATOM 648 C C . LEU A 1 82 ? 12.225 9.987 -0.945 1.00 93.62 82 LEU A C 1
ATOM 650 O O . LEU A 1 82 ? 11.251 10.393 -1.571 1.00 93.62 82 LEU A O 1
ATOM 654 N N . ALA A 1 83 ? 13.474 10.234 -1.353 1.00 93.56 83 ALA A N 1
ATOM 655 C CA . ALA A 1 83 ? 13.787 10.996 -2.560 1.00 93.56 83 ALA A CA 1
ATOM 656 C C . ALA A 1 83 ? 13.263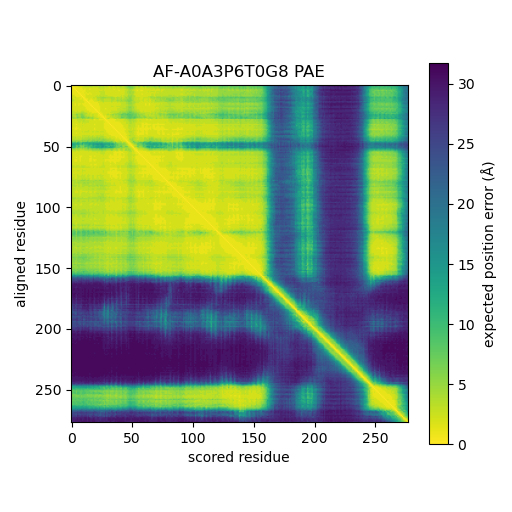 10.336 -3.851 1.00 93.56 83 ALA A C 1
ATOM 658 O O . ALA A 1 83 ? 12.991 11.040 -4.820 1.00 93.56 83 ALA A O 1
ATOM 659 N N . LEU A 1 84 ? 13.094 9.007 -3.864 1.00 94.25 84 LEU A N 1
ATOM 660 C CA . LEU A 1 84 ? 12.613 8.249 -5.025 1.00 94.25 84 LEU A CA 1
ATOM 661 C C . LEU A 1 84 ? 11.081 8.100 -5.038 1.00 94.25 84 LEU A C 1
ATOM 663 O O . LEU A 1 84 ? 10.512 7.618 -6.019 1.00 94.25 84 LEU A O 1
ATOM 667 N N . TRP A 1 85 ? 10.392 8.508 -3.967 1.00 95.56 85 TRP A N 1
ATOM 668 C CA . TRP A 1 85 ? 8.949 8.302 -3.828 1.00 95.56 85 TRP A CA 1
ATOM 669 C C . TRP A 1 85 ? 8.134 9.124 -4.824 1.00 95.56 85 TRP A C 1
ATOM 671 O O . TRP A 1 85 ? 7.092 8.658 -5.273 1.00 95.56 85 TRP A O 1
ATOM 681 N N . SER A 1 86 ? 8.610 10.308 -5.224 1.00 94.38 86 SER A N 1
ATOM 682 C CA . SER A 1 86 ? 7.953 11.101 -6.270 1.00 94.38 86 SER A CA 1
ATOM 683 C C . SER A 1 86 ? 7.881 10.327 -7.590 1.00 94.38 86 SER A C 1
ATOM 685 O O . SER A 1 86 ? 6.811 10.245 -8.190 1.00 94.38 86 SER A O 1
ATOM 687 N N . SER A 1 87 ? 8.975 9.676 -7.996 1.00 94.88 87 SER A N 1
ATOM 688 C CA . SER A 1 87 ? 9.019 8.818 -9.183 1.00 94.88 87 SER A CA 1
ATOM 689 C C . SER A 1 87 ? 8.081 7.616 -9.049 1.00 94.88 87 SER A C 1
ATOM 691 O O . SER A 1 87 ? 7.321 7.336 -9.972 1.00 94.88 87 SER A O 1
ATOM 693 N N . LEU A 1 88 ? 8.060 6.946 -7.891 1.00 96.81 88 LEU A N 1
ATOM 694 C CA . LEU A 1 88 ? 7.177 5.798 -7.644 1.00 96.81 88 LEU A CA 1
ATOM 695 C C . LEU A 1 88 ? 5.686 6.175 -7.686 1.00 96.81 88 LEU A C 1
ATOM 697 O O . LEU A 1 88 ? 4.894 5.521 -8.370 1.00 96.81 88 LEU A O 1
ATOM 701 N N . PHE A 1 89 ? 5.286 7.220 -6.963 1.00 96.75 89 PHE A N 1
ATOM 702 C CA . PHE A 1 89 ? 3.878 7.615 -6.849 1.00 96.75 89 PHE A CA 1
ATOM 703 C C . PHE A 1 89 ? 3.368 8.383 -8.070 1.00 96.75 89 PHE A C 1
ATOM 705 O O . PHE A 1 89 ? 2.164 8.392 -8.317 1.00 96.75 89 PHE A O 1
ATOM 712 N N . SER A 1 90 ? 4.263 8.908 -8.916 1.00 95.81 90 SER A N 1
ATOM 713 C CA . SER A 1 90 ? 3.876 9.455 -10.224 1.00 95.81 90 SER A CA 1
ATOM 714 C C . SER A 1 90 ? 3.247 8.415 -11.161 1.00 95.81 90 SER A C 1
ATOM 716 O O . SER A 1 90 ? 2.444 8.777 -12.016 1.00 95.81 90 SER A O 1
ATOM 718 N N . VAL A 1 91 ? 3.586 7.129 -10.992 1.00 96.62 91 VAL A N 1
ATOM 719 C CA . VAL A 1 91 ? 3.096 6.034 -11.848 1.00 96.62 91 VAL A CA 1
ATOM 720 C C . VAL A 1 91 ? 2.134 5.080 -11.141 1.00 96.62 91 VAL A C 1
ATOM 722 O O . VAL A 1 91 ? 1.358 4.405 -11.808 1.00 96.62 91 VAL A O 1
ATOM 725 N N . THR A 1 92 ? 2.180 4.993 -9.809 1.00 96.69 92 THR A N 1
ATOM 726 C CA . THR A 1 92 ? 1.306 4.096 -9.028 1.00 96.69 92 THR A CA 1
ATOM 727 C C . THR A 1 92 ? 0.042 4.782 -8.511 1.00 96.69 92 THR A C 1
ATOM 729 O O . THR A 1 92 ? -0.920 4.086 -8.198 1.00 96.69 92 THR A O 1
ATOM 732 N N . GLY A 1 93 ? 0.019 6.118 -8.463 1.00 95.69 93 GLY A N 1
ATOM 733 C CA . GLY A 1 93 ? -1.025 6.902 -7.803 1.00 95.69 93 GLY A CA 1
ATOM 734 C C . GLY A 1 93 ? -0.583 7.395 -6.426 1.00 95.69 93 GLY A C 1
ATOM 735 O O . GLY A 1 93 ? 0.472 7.003 -5.917 1.00 95.69 93 GLY A O 1
ATOM 736 N N . SER A 1 94 ? -1.372 8.285 -5.819 1.00 95.12 94 SER A N 1
ATOM 737 C CA . SER A 1 94 ? -1.018 8.820 -4.506 1.00 95.12 94 SER A CA 1
ATOM 738 C C . SER A 1 94 ? -1.112 7.724 -3.430 1.00 95.12 94 SER A C 1
ATOM 740 O O . SER A 1 94 ? -1.978 6.848 -3.507 1.00 95.12 94 SER A O 1
ATOM 742 N N . PRO A 1 95 ? -0.266 7.755 -2.386 1.00 95.69 95 PRO A N 1
ATOM 743 C CA . PRO A 1 95 ? -0.353 6.788 -1.289 1.00 95.69 95 PRO A CA 1
ATOM 744 C C . PRO A 1 95 ? -1.695 6.820 -0.565 1.00 95.69 95 PRO A C 1
ATOM 746 O O . PRO A 1 95 ? -2.106 5.805 -0.009 1.00 95.69 95 PRO A O 1
ATOM 749 N N . ASN A 1 96 ? -2.376 7.971 -0.582 1.00 95.50 96 ASN A N 1
ATOM 750 C CA . ASN A 1 96 ? -3.706 8.099 -0.012 1.00 95.50 96 ASN A CA 1
ATOM 751 C C . ASN A 1 96 ? -4.731 7.330 -0.854 1.00 95.50 96 ASN A C 1
ATOM 753 O O . ASN A 1 96 ? -5.428 6.485 -0.309 1.00 95.50 96 ASN A O 1
ATOM 757 N N . ASP A 1 97 ? -4.735 7.501 -2.178 1.00 96.56 97 ASP A N 1
ATOM 758 C CA . ASP A 1 97 ? -5.632 6.743 -3.063 1.00 96.56 97 ASP A CA 1
ATOM 759 C C . ASP A 1 97 ? -5.395 5.230 -2.945 1.00 96.56 97 ASP A C 1
ATOM 761 O O . ASP A 1 97 ? -6.337 4.439 -2.891 1.00 96.56 97 ASP A O 1
ATOM 765 N N . LEU A 1 98 ? -4.131 4.807 -2.854 1.00 97.75 98 LEU A N 1
ATOM 766 C CA . LEU A 1 98 ? -3.779 3.397 -2.672 1.00 97.75 98 LEU A CA 1
ATOM 767 C C . LEU A 1 98 ? -4.239 2.857 -1.310 1.00 97.75 98 LEU A C 1
ATOM 769 O O . LEU A 1 98 ? -4.711 1.720 -1.228 1.00 97.75 98 LEU A O 1
ATOM 773 N N . PHE A 1 99 ? -4.147 3.666 -0.251 1.00 97.81 99 PHE A N 1
ATOM 774 C CA . PHE A 1 99 ? -4.712 3.342 1.058 1.00 97.81 99 PHE A CA 1
ATOM 775 C C . PHE A 1 99 ? -6.238 3.179 0.983 1.00 97.81 99 PHE A C 1
ATOM 777 O O . PHE A 1 99 ? -6.772 2.190 1.482 1.00 97.81 99 PHE A O 1
ATOM 784 N N . GLU A 1 100 ? -6.933 4.099 0.316 1.00 97.19 100 GLU A N 1
ATOM 785 C CA . GLU A 1 100 ? -8.387 4.058 0.125 1.00 97.19 100 GLU A CA 1
ATOM 786 C C . GLU A 1 100 ? -8.837 2.796 -0.616 1.00 97.19 100 GLU A C 1
ATOM 788 O O . GLU A 1 100 ? -9.810 2.146 -0.222 1.00 97.19 100 GLU A O 1
ATOM 793 N N . VAL A 1 101 ? -8.088 2.397 -1.647 1.00 97.81 101 VAL A N 1
ATOM 794 C CA . VAL A 1 101 ? -8.301 1.125 -2.346 1.00 97.81 101 VAL A CA 1
ATOM 795 C C . VAL A 1 101 ? -8.107 -0.061 -1.394 1.00 97.81 101 VAL A C 1
ATOM 797 O O . VAL A 1 101 ? -8.940 -0.962 -1.385 1.00 97.81 101 VAL A O 1
ATOM 800 N N . CYS A 1 102 ? -7.074 -0.053 -0.541 1.00 98.00 102 CYS A N 1
ATOM 801 C CA . CYS A 1 102 ? -6.877 -1.120 0.447 1.00 98.00 102 CYS A CA 1
ATOM 802 C C . CYS A 1 102 ? -8.045 -1.223 1.435 1.00 98.00 102 CYS A C 1
ATOM 804 O O . CYS A 1 102 ? -8.456 -2.334 1.762 1.00 98.00 102 CYS A O 1
ATOM 806 N N . ILE A 1 103 ? -8.573 -0.088 1.907 1.00 98.00 103 ILE A N 1
ATOM 807 C CA . ILE A 1 103 ? -9.740 -0.054 2.797 1.00 98.00 103 ILE A CA 1
ATOM 808 C C . ILE A 1 103 ? -10.960 -0.655 2.100 1.00 98.00 103 ILE A C 1
ATOM 810 O O . ILE A 1 103 ? -11.580 -1.570 2.636 1.00 98.00 103 ILE A O 1
ATOM 814 N N . ARG A 1 104 ? -11.269 -0.182 0.889 1.00 97.31 104 ARG A N 1
ATOM 815 C CA . ARG A 1 104 ? -12.412 -0.666 0.103 1.00 97.31 104 ARG A CA 1
ATOM 816 C C . ARG A 1 104 ? -12.335 -2.169 -0.166 1.00 97.31 104 ARG A C 1
ATOM 818 O O . ARG A 1 104 ? -13.354 -2.849 -0.117 1.00 97.31 104 ARG A O 1
ATOM 825 N N . ASP A 1 105 ? -11.138 -2.672 -0.443 1.00 96.44 105 ASP A N 1
ATOM 826 C CA . ASP A 1 105 ? -10.908 -4.073 -0.787 1.00 96.44 105 ASP A CA 1
ATOM 827 C C . ASP A 1 105 ? -10.688 -4.959 0.465 1.00 96.44 105 ASP A C 1
ATOM 829 O O . ASP A 1 105 ? -10.390 -6.146 0.337 1.00 96.44 105 ASP A O 1
ATOM 833 N N . GLY A 1 106 ? -10.799 -4.404 1.682 1.00 96.38 106 GLY A N 1
ATOM 834 C CA . GLY A 1 106 ? -10.631 -5.134 2.946 1.00 96.38 106 GLY A CA 1
ATOM 835 C C . GLY A 1 106 ? -9.192 -5.572 3.253 1.00 96.38 106 GLY A C 1
ATOM 836 O O . GLY A 1 106 ? -8.960 -6.390 4.142 1.00 96.38 106 GLY A O 1
ATOM 837 N N . GLN A 1 107 ? -8.191 -5.037 2.549 1.00 97.19 107 GLN A N 1
ATOM 838 C CA . GLN A 1 107 ? -6.773 -5.373 2.731 1.00 97.19 107 GLN A CA 1
ATOM 839 C C . GLN A 1 107 ? -6.151 -4.588 3.896 1.00 97.19 107 GLN A C 1
ATOM 841 O O . GLN A 1 107 ? -5.211 -3.805 3.724 1.00 97.19 107 GLN A O 1
ATOM 846 N N . LEU A 1 108 ? -6.668 -4.800 5.107 1.00 97.56 108 LEU A N 1
ATOM 847 C CA . LEU A 1 108 ? -6.373 -3.965 6.279 1.00 97.56 108 LEU A CA 1
ATOM 848 C C . LEU A 1 108 ? -4.888 -3.961 6.686 1.00 97.56 108 LEU A C 1
ATOM 850 O O . LEU A 1 108 ? -4.344 -2.915 7.037 1.00 97.56 108 LEU A O 1
ATOM 854 N N . HIS A 1 109 ? -4.189 -5.095 6.575 1.00 96.12 109 HIS A N 1
ATOM 855 C CA . HIS A 1 109 ? -2.742 -5.165 6.832 1.00 96.12 109 HIS A CA 1
ATOM 856 C C . HIS A 1 109 ? -1.923 -4.334 5.833 1.00 96.12 109 HIS A C 1
ATOM 858 O O . HIS A 1 109 ? -0.941 -3.679 6.193 1.00 96.12 109 HIS A O 1
ATOM 864 N N . THR A 1 110 ? -2.334 -4.326 4.566 1.00 97.12 110 THR A N 1
ATOM 865 C CA . THR A 1 110 ? -1.680 -3.517 3.536 1.00 97.12 110 THR A CA 1
ATOM 866 C C . THR A 1 110 ? -2.010 -2.037 3.721 1.00 97.12 110 THR A C 1
ATOM 868 O O . THR A 1 110 ? -1.100 -1.212 3.637 1.00 97.12 110 THR A O 1
ATOM 871 N N . ALA A 1 111 ? -3.248 -1.699 4.097 1.00 97.88 111 ALA A N 1
ATOM 872 C CA . ALA A 1 111 ? -3.626 -0.344 4.503 1.00 97.88 111 ALA A CA 1
ATOM 873 C C . ALA A 1 111 ? -2.764 0.157 5.680 1.00 97.88 111 ALA A C 1
ATOM 875 O O . ALA A 1 111 ? -2.237 1.269 5.635 1.00 97.88 111 ALA A O 1
ATOM 876 N N . ALA A 1 112 ? -2.518 -0.685 6.692 1.00 96.38 112 ALA A N 1
ATOM 877 C CA . ALA A 1 112 ? -1.624 -0.352 7.804 1.00 96.38 112 ALA A CA 1
ATOM 878 C C . ALA A 1 112 ? -0.186 -0.060 7.334 1.00 96.38 112 ALA A C 1
ATOM 880 O O . ALA A 1 112 ? 0.456 0.866 7.829 1.00 96.38 112 ALA A O 1
ATOM 881 N N . SER A 1 113 ? 0.316 -0.797 6.337 1.00 95.88 113 SER A N 1
ATOM 882 C CA . SER A 1 113 ? 1.618 -0.498 5.724 1.00 95.88 113 SER A CA 1
ATOM 883 C C . SER A 1 113 ? 1.632 0.847 4.992 1.00 95.88 113 SER A C 1
ATOM 885 O O . SER A 1 113 ? 2.632 1.562 5.079 1.00 95.88 113 SER A O 1
ATOM 887 N N . TYR A 1 114 ? 0.539 1.225 4.323 1.00 97.38 114 TYR A N 1
ATOM 888 C CA . TYR A 1 114 ? 0.412 2.547 3.703 1.00 97.38 114 TYR A CA 1
ATOM 889 C C . TYR A 1 114 ? 0.349 3.685 4.724 1.00 97.38 114 TYR A C 1
ATOM 891 O O . TYR A 1 114 ? 0.893 4.746 4.441 1.00 97.38 114 TYR A O 1
ATOM 899 N N . LEU A 1 115 ? -0.198 3.487 5.930 1.00 95.06 115 LEU A N 1
ATOM 900 C CA . LEU A 1 115 ? -0.154 4.522 6.980 1.00 95.06 115 LEU A CA 1
ATOM 901 C C . LEU A 1 115 ? 1.274 4.925 7.361 1.00 95.06 115 LEU A C 1
ATOM 903 O O . LEU A 1 115 ? 1.531 6.084 7.666 1.00 95.06 115 LEU A O 1
ATOM 907 N N . ILE A 1 116 ? 2.224 3.991 7.304 1.00 92.38 116 ILE A N 1
ATOM 908 C CA . ILE A 1 116 ? 3.641 4.271 7.584 1.00 92.38 116 ILE A CA 1
ATOM 909 C C . ILE A 1 116 ? 4.248 5.136 6.476 1.00 92.38 116 ILE A C 1
ATOM 911 O O . ILE A 1 116 ? 5.059 6.025 6.744 1.00 92.38 116 ILE A O 1
ATOM 915 N N . VAL A 1 117 ? 3.848 4.870 5.231 1.00 94.69 117 VAL A N 1
ATOM 916 C CA . VAL A 1 117 ? 4.227 5.682 4.073 1.00 94.69 117 VAL A CA 1
ATOM 917 C C . VAL A 1 117 ? 3.625 7.080 4.223 1.00 94.69 117 VAL A C 1
ATOM 919 O O . VAL A 1 117 ? 4.371 8.054 4.214 1.00 94.69 117 VAL A O 1
ATOM 922 N N . LEU A 1 118 ? 2.314 7.178 4.466 1.00 94.06 118 LEU A N 1
ATOM 923 C CA . LEU A 1 118 ? 1.584 8.437 4.646 1.00 94.06 118 LEU A CA 1
ATOM 924 C C . LEU A 1 118 ? 2.187 9.301 5.757 1.00 94.06 118 LEU A C 1
ATOM 926 O O . LEU A 1 118 ? 2.444 10.475 5.520 1.00 94.06 118 LEU A O 1
ATOM 930 N N . GLN A 1 119 ? 2.549 8.718 6.902 1.00 90.94 119 GLN A N 1
ATOM 931 C CA . GLN A 1 119 ? 3.201 9.442 8.004 1.00 90.94 119 GLN A CA 1
ATOM 932 C C . GLN A 1 119 ? 4.500 10.156 7.587 1.00 90.94 119 GLN A C 1
ATOM 934 O O . GLN A 1 119 ? 4.930 11.101 8.246 1.00 90.94 119 GLN A O 1
ATOM 939 N N . SER A 1 120 ? 5.157 9.689 6.523 1.00 89.81 120 SER A N 1
ATOM 940 C CA . SER A 1 120 ? 6.434 10.239 6.058 1.00 89.81 120 SER A CA 1
ATOM 941 C C . SER A 1 120 ? 6.282 11.382 5.049 1.00 89.81 120 SER A C 1
ATOM 943 O O . SER A 1 120 ? 7.245 12.120 4.845 1.00 89.81 120 SER A O 1
ATOM 945 N N . ILE A 1 121 ? 5.119 11.522 4.404 1.00 89.19 121 ILE A N 1
ATOM 946 C CA . ILE A 1 121 ? 4.893 12.498 3.319 1.00 89.19 121 ILE A CA 1
ATOM 947 C C . ILE A 1 121 ? 3.681 13.408 3.524 1.00 89.19 121 ILE A C 1
ATOM 949 O O . ILE A 1 121 ? 3.657 14.500 2.965 1.00 89.19 121 ILE A O 1
ATOM 953 N N . GLU A 1 122 ? 2.697 12.984 4.313 1.00 89.44 122 GLU A N 1
ATOM 954 C CA . GLU A 1 122 ? 1.489 13.745 4.613 1.00 89.44 122 GLU A CA 1
ATOM 955 C C . GLU A 1 122 ? 1.599 14.462 5.959 1.00 89.44 122 GLU A C 1
ATOM 957 O O . GLU A 1 122 ? 2.486 14.205 6.778 1.00 89.44 122 GLU A O 1
ATOM 962 N N . SER A 1 123 ? 0.650 15.361 6.221 1.00 87.88 123 SER A N 1
ATOM 963 C CA . SER A 1 123 ? 0.525 15.977 7.540 1.00 87.88 123 SER A CA 1
ATOM 964 C C . SER A 1 123 ? 0.162 14.944 8.617 1.00 87.88 123 SER A C 1
ATOM 966 O O . SER A 1 123 ? -0.531 13.951 8.360 1.00 87.88 123 SER A O 1
ATOM 968 N N . ALA A 1 124 ? 0.585 15.210 9.857 1.00 87.06 124 ALA A N 1
ATOM 969 C CA . ALA A 1 124 ? 0.228 14.389 11.015 1.00 87.06 124 ALA A CA 1
ATOM 970 C C . ALA A 1 124 ? -1.297 14.254 11.164 1.00 87.06 124 ALA A C 1
ATOM 972 O O . ALA A 1 124 ? -1.794 13.156 11.403 1.00 87.06 124 ALA A O 1
ATOM 973 N N . GLN A 1 125 ? -2.041 15.339 10.919 1.00 88.06 125 GLN A N 1
ATOM 974 C CA . GLN A 1 125 ? -3.503 15.336 10.935 1.00 88.06 125 GLN A CA 1
ATOM 975 C C . GLN A 1 125 ? -4.092 14.346 9.916 1.00 88.06 125 GLN A C 1
ATOM 977 O O . GLN A 1 125 ? -4.935 13.528 10.279 1.00 88.06 125 GLN A O 1
ATOM 982 N N . THR A 1 126 ? -3.627 14.373 8.662 1.00 89.69 126 THR A N 1
ATOM 983 C CA . THR A 1 126 ? -4.110 13.452 7.617 1.00 89.69 126 THR A CA 1
ATOM 984 C C . THR A 1 126 ? -3.813 12.004 8.000 1.00 89.69 126 THR A C 1
ATOM 986 O O . THR A 1 126 ? -4.684 11.140 7.923 1.00 89.69 126 THR A O 1
ATOM 989 N N . SER A 1 127 ? -2.605 11.734 8.496 1.00 91.00 127 SER A N 1
ATOM 990 C CA . SER A 1 127 ? -2.201 10.388 8.921 1.00 91.00 127 SER A CA 1
ATOM 991 C C . SER A 1 127 ? -3.023 9.878 10.113 1.00 91.00 127 SER A C 1
ATOM 993 O O . SER A 1 127 ? -3.399 8.705 10.154 1.00 91.00 127 SER A O 1
ATOM 995 N N . GLN A 1 128 ? -3.373 10.755 11.060 1.00 90.75 128 GLN A N 1
ATOM 996 C CA . GLN A 1 128 ? -4.265 10.430 12.178 1.00 90.75 128 GLN A CA 1
ATOM 997 C C . GLN A 1 128 ? -5.693 10.137 11.706 1.00 90.75 128 GLN A C 1
ATOM 999 O O . GLN A 1 128 ? -6.301 9.173 12.171 1.00 90.75 128 GLN A O 1
ATOM 1004 N N . GLU A 1 129 ? -6.237 10.938 10.789 1.00 93.19 129 GLU A N 1
ATOM 1005 C CA . GLU A 1 129 ? -7.577 10.722 10.232 1.00 93.19 129 GLU A CA 1
ATOM 1006 C C . GLU A 1 129 ? -7.668 9.371 9.513 1.00 93.19 129 GLU A C 1
ATOM 1008 O O . GLU A 1 129 ? -8.611 8.609 9.754 1.00 93.19 129 GLU A O 1
ATOM 1013 N N . GLN A 1 130 ? -6.647 9.023 8.727 1.00 95.00 130 GLN A N 1
ATOM 1014 C CA . GLN A 1 130 ? -6.571 7.728 8.052 1.00 95.00 130 GLN A CA 1
ATOM 1015 C C . GLN A 1 130 ? -6.376 6.561 9.032 1.00 95.00 130 GLN A C 1
ATOM 1017 O O . GLN A 1 130 ? -6.979 5.501 8.862 1.00 95.00 130 GLN A O 1
ATOM 1022 N N . ALA A 1 131 ? -5.629 6.752 10.121 1.00 95.44 131 ALA A N 1
ATOM 1023 C CA . ALA A 1 131 ? -5.510 5.740 11.170 1.00 95.44 131 ALA A CA 1
ATOM 1024 C C . ALA A 1 131 ? -6.826 5.510 11.930 1.00 95.44 131 ALA A C 1
ATOM 1026 O O . ALA A 1 131 ? -7.190 4.365 12.203 1.00 95.44 131 ALA A O 1
ATOM 1027 N N . LEU A 1 132 ? -7.580 6.574 12.236 1.00 95.69 132 LEU A N 1
ATOM 1028 C CA . LEU A 1 132 ? -8.923 6.451 12.815 1.00 95.69 132 LEU A CA 1
ATOM 1029 C C . LEU A 1 132 ? -9.890 5.764 11.849 1.00 95.69 132 LEU A C 1
ATOM 1031 O O . LEU A 1 132 ? -10.784 5.039 12.285 1.00 95.69 132 LEU A O 1
ATOM 1035 N N . ARG A 1 133 ? -9.727 5.985 10.543 1.00 96.81 133 ARG A N 1
ATOM 1036 C CA . ARG A 1 133 ? -10.497 5.274 9.526 1.00 96.81 133 ARG A CA 1
ATOM 1037 C C . ARG A 1 133 ? -10.167 3.785 9.514 1.00 96.81 133 ARG A C 1
ATOM 1039 O O . ARG A 1 133 ? -11.085 2.986 9.660 1.00 96.81 133 ARG A O 1
ATOM 1046 N N . LEU A 1 134 ? -8.888 3.414 9.448 1.00 97.50 134 LEU A N 1
ATOM 1047 C CA . LEU A 1 134 ? -8.476 2.009 9.515 1.00 97.50 134 LEU A CA 1
ATOM 1048 C C . LEU A 1 134 ? -8.924 1.339 10.822 1.00 97.50 134 LEU A C 1
ATOM 1050 O O . LEU A 1 134 ? -9.320 0.180 10.803 1.00 97.50 134 LEU A O 1
ATOM 1054 N N . LEU A 1 135 ? -8.920 2.067 11.944 1.00 97.25 135 LEU A N 1
ATOM 1055 C CA . LEU A 1 135 ? -9.440 1.563 13.216 1.00 97.25 135 LEU A CA 1
ATOM 1056 C C . LEU A 1 135 ? -10.917 1.159 13.111 1.00 97.25 135 LEU A C 1
ATOM 1058 O O . LEU A 1 135 ? -11.273 0.081 13.577 1.00 97.25 135 LEU A O 1
ATOM 1062 N N . ARG A 1 136 ? -11.771 1.994 12.503 1.00 96.62 136 ARG A N 1
ATOM 1063 C CA . ARG A 1 136 ? -13.199 1.670 12.323 1.00 96.62 136 ARG A CA 1
ATOM 1064 C C . ARG A 1 136 ? -13.382 0.399 11.501 1.00 96.62 136 ARG A C 1
ATOM 1066 O O . ARG A 1 136 ? -14.116 -0.491 11.919 1.00 96.62 136 ARG A O 1
ATOM 1073 N N . GLU A 1 137 ? -12.677 0.312 10.379 1.00 97.81 137 GLU A N 1
ATOM 1074 C CA . GLU A 1 137 ? -12.758 -0.834 9.470 1.00 97.81 137 GLU A CA 1
ATOM 1075 C C . GLU A 1 137 ? -12.251 -2.113 10.147 1.00 97.81 137 GLU A C 1
ATOM 1077 O O . GLU A 1 137 ? -12.925 -3.139 10.111 1.00 97.81 137 GLU A O 1
ATOM 1082 N N . ALA A 1 138 ? -11.131 -2.039 10.873 1.00 97.12 138 ALA A N 1
ATOM 1083 C CA . ALA A 1 138 ? -10.588 -3.166 11.629 1.00 97.12 138 ALA A CA 1
ATOM 1084 C C . ALA A 1 138 ? -11.539 -3.666 12.721 1.00 97.12 138 ALA A C 1
ATOM 1086 O O . ALA A 1 138 ? -11.706 -4.873 12.872 1.00 97.12 138 ALA A O 1
ATOM 1087 N N . LEU A 1 139 ? -12.193 -2.760 13.453 1.00 95.75 139 LEU A N 1
ATOM 1088 C CA . LEU A 1 139 ? -13.208 -3.135 14.439 1.00 95.75 139 LEU A CA 1
ATOM 1089 C C . LEU A 1 139 ? -14.407 -3.812 13.765 1.00 95.75 139 LEU A C 1
ATOM 1091 O O . LEU A 1 139 ? -14.840 -4.870 14.212 1.00 95.75 139 LEU A O 1
ATOM 1095 N N . SER A 1 140 ? -14.899 -3.257 12.653 1.00 94.44 140 SER A N 1
ATOM 1096 C CA . SER A 1 140 ? -16.022 -3.846 11.910 1.00 94.44 140 SER A CA 1
ATOM 1097 C C . SER A 1 140 ? -15.708 -5.235 11.337 1.00 94.44 140 SER A C 1
ATOM 1099 O O . SER A 1 140 ? -16.574 -6.105 11.332 1.00 94.44 140 SER A O 1
ATOM 1101 N N . ALA A 1 141 ? -14.459 -5.468 10.922 1.00 94.12 141 ALA A N 1
ATOM 1102 C CA . ALA A 1 141 ? -13.987 -6.750 10.407 1.00 94.12 141 ALA A CA 1
ATOM 1103 C C . ALA A 1 141 ? -13.591 -7.751 11.512 1.00 94.12 141 ALA A C 1
ATOM 1105 O O . ALA A 1 141 ? -13.289 -8.904 11.212 1.00 94.12 141 ALA A O 1
ATOM 1106 N N . GLY A 1 142 ? -13.563 -7.332 12.784 1.00 92.94 142 GLY A N 1
ATOM 1107 C CA . GLY A 1 142 ? -13.084 -8.158 13.897 1.00 92.94 142 GLY A CA 1
ATOM 1108 C C . GLY A 1 142 ? -11.563 -8.380 13.915 1.00 92.94 142 GLY A C 1
ATOM 1109 O O . GLY A 1 142 ? -11.080 -9.285 14.597 1.00 92.94 142 GLY A O 1
ATOM 1110 N N . GLU A 1 143 ? -10.790 -7.556 13.203 1.00 95.50 143 GLU A N 1
ATOM 1111 C CA . GLU A 1 143 ? -9.323 -7.611 13.143 1.00 95.50 143 GLU A CA 1
ATOM 1112 C C . GLU A 1 143 ? -8.693 -6.899 14.354 1.00 95.50 143 GLU A C 1
ATOM 1114 O O . GLU A 1 143 ? -8.137 -5.795 14.280 1.00 95.50 143 GLU A O 1
ATOM 1119 N N . TRP A 1 144 ? -8.792 -7.541 15.521 1.00 93.81 144 TRP A N 1
ATOM 1120 C CA . TRP A 1 144 ? -8.390 -6.972 16.815 1.00 93.81 144 TRP A CA 1
ATOM 1121 C C . TRP A 1 144 ? -6.905 -6.615 16.921 1.00 93.81 144 TRP A C 1
ATOM 1123 O O . TRP A 1 144 ? -6.547 -5.702 17.671 1.00 93.81 144 TRP A O 1
ATOM 1133 N N . SER A 1 145 ? -6.037 -7.335 16.205 1.00 94.75 145 SER A N 1
ATOM 1134 C CA . SER A 1 145 ? -4.597 -7.055 16.149 1.00 94.75 145 SER A CA 1
ATOM 1135 C C . SER A 1 145 ? -4.361 -5.656 15.572 1.00 94.75 145 SER A C 1
ATOM 1137 O O . SER A 1 145 ? -3.824 -4.789 16.263 1.00 94.75 145 SER A O 1
ATOM 1139 N N . ILE A 1 146 ? -4.899 -5.403 14.378 1.00 94.81 146 ILE A N 1
ATOM 1140 C CA . ILE A 1 146 ? -4.819 -4.119 13.678 1.00 94.81 146 ILE A CA 1
ATOM 1141 C C . ILE A 1 146 ? -5.482 -3.019 14.504 1.00 94.81 146 ILE A C 1
ATOM 1143 O O . ILE A 1 146 ? -4.886 -1.960 14.694 1.00 94.81 146 ILE A O 1
ATOM 1147 N N . ALA A 1 147 ? -6.678 -3.260 15.053 1.00 95.50 147 ALA A N 1
ATOM 1148 C CA . ALA A 1 147 ? -7.376 -2.267 15.871 1.00 95.50 147 ALA A CA 1
ATOM 1149 C C . ALA A 1 147 ? -6.530 -1.820 17.080 1.00 95.50 147 ALA A C 1
ATOM 1151 O O . ALA A 1 147 ? -6.372 -0.623 17.341 1.00 95.50 147 ALA A O 1
ATOM 1152 N N . LYS A 1 148 ? -5.914 -2.773 17.792 1.00 93.81 148 LYS A N 1
ATOM 1153 C CA . LYS A 1 148 ? -5.016 -2.486 18.920 1.00 93.81 148 LYS A CA 1
ATOM 1154 C C . LYS A 1 148 ? -3.805 -1.661 18.491 1.00 93.81 148 LYS A C 1
ATOM 1156 O O . LYS A 1 148 ? -3.384 -0.762 19.226 1.00 93.81 148 LYS A O 1
ATOM 1161 N N . ASP A 1 149 ? -3.248 -1.951 17.324 1.00 91.94 149 ASP A N 1
ATOM 1162 C CA . ASP A 1 149 ? -2.105 -1.208 16.807 1.00 91.94 149 ASP A CA 1
ATOM 1163 C C . ASP A 1 149 ? -2.491 0.189 16.333 1.00 91.94 149 ASP A C 1
ATOM 1165 O O . ASP A 1 149 ? -1.751 1.131 16.606 1.00 91.94 149 ASP A O 1
ATOM 1169 N N . MET A 1 150 ? -3.680 0.376 15.758 1.00 94.25 150 MET A N 1
ATOM 1170 C CA . MET A 1 150 ? -4.189 1.704 15.402 1.00 94.25 150 MET A CA 1
ATOM 1171 C C . MET A 1 150 ? -4.429 2.585 16.632 1.00 94.25 150 MET A C 1
ATOM 1173 O O . MET A 1 150 ? -4.109 3.776 16.613 1.00 94.25 150 MET A O 1
ATOM 1177 N N . VAL A 1 151 ? -4.897 2.015 17.747 1.00 92.19 151 VAL A N 1
ATOM 1178 C CA . VAL A 1 151 ? -5.002 2.741 19.029 1.00 92.19 151 VAL A CA 1
ATOM 1179 C C . VAL A 1 151 ? -3.626 3.185 19.537 1.00 92.19 151 VAL A C 1
ATOM 1181 O O . VAL A 1 151 ? -3.469 4.292 20.054 1.00 92.19 151 VAL A O 1
ATOM 1184 N N . ARG A 1 152 ? -2.597 2.341 19.392 1.00 90.62 152 ARG A N 1
ATOM 1185 C CA . ARG A 1 152 ? -1.218 2.710 19.758 1.00 90.62 152 ARG A CA 1
ATOM 1186 C C . ARG A 1 152 ? -0.662 3.788 18.828 1.00 90.62 152 ARG A C 1
ATOM 1188 O O . ARG A 1 152 ? -0.071 4.751 19.309 1.00 90.62 152 ARG A O 1
ATOM 1195 N N . PHE A 1 153 ? -0.881 3.628 17.527 1.00 89.12 153 PHE A N 1
ATOM 1196 C CA . PHE A 1 153 ? -0.430 4.528 16.470 1.00 89.12 153 PHE A CA 1
ATOM 1197 C C . PHE A 1 153 ? -0.979 5.945 16.661 1.00 89.12 153 PHE A C 1
ATOM 1199 O O . PHE A 1 153 ? -0.218 6.906 16.754 1.00 89.12 153 PHE A O 1
ATOM 1206 N N . THR A 1 154 ? -2.298 6.071 16.805 1.00 87.19 154 THR A N 1
ATOM 1207 C CA . THR A 1 154 ? -2.986 7.362 16.980 1.00 87.19 154 THR A CA 1
ATOM 1208 C C . THR A 1 154 ? -2.556 8.092 18.253 1.00 87.19 154 THR A C 1
ATOM 1210 O O . THR A 1 154 ? -2.355 9.306 18.224 1.00 87.19 154 THR A O 1
ATOM 1213 N N . ARG A 1 155 ? -2.342 7.367 19.361 1.00 85.88 155 ARG A N 1
ATOM 1214 C CA . ARG A 1 155 ? -1.812 7.946 20.608 1.00 85.88 155 ARG A CA 1
ATOM 1215 C C . ARG A 1 155 ? -0.379 8.447 20.466 1.00 85.88 155 ARG A C 1
ATOM 1217 O O . ARG A 1 155 ? -0.059 9.488 21.031 1.00 85.88 155 ARG A O 1
ATOM 1224 N N . ALA A 1 156 ? 0.466 7.715 19.742 1.00 84.88 156 ALA A N 1
ATOM 1225 C CA . ALA A 1 156 ? 1.854 8.110 19.536 1.00 84.88 156 ALA A CA 1
ATOM 1226 C C . ALA A 1 156 ? 1.931 9.430 18.756 1.00 84.88 156 ALA A C 1
ATOM 1228 O O . ALA A 1 156 ? 2.526 10.386 19.247 1.00 84.88 156 ALA A O 1
ATOM 1229 N N . ILE A 1 157 ? 1.239 9.526 17.618 1.00 78.06 157 ILE A N 1
ATOM 1230 C CA . ILE A 1 157 ? 1.297 10.721 16.760 1.00 78.06 157 ILE A CA 1
ATOM 1231 C C . ILE A 1 157 ? 0.635 11.921 17.441 1.00 78.06 157 ILE A C 1
ATOM 1233 O O . ILE A 1 157 ? 1.164 13.024 17.392 1.00 78.06 157 ILE A O 1
ATOM 1237 N N . GLY A 1 158 ? -0.486 11.719 18.142 1.00 66.25 158 GLY A N 1
ATOM 1238 C CA . GLY A 1 158 ? -1.163 12.804 18.860 1.00 66.25 158 GLY A CA 1
ATOM 1239 C C . GLY A 1 158 ? -0.353 13.399 20.020 1.00 66.25 158 GLY A C 1
ATOM 1240 O O . GLY A 1 158 ? -0.675 14.493 20.477 1.00 66.25 158 GLY A O 1
ATOM 1241 N N . SER A 1 159 ? 0.676 12.700 20.514 1.00 60.09 159 SER A N 1
ATOM 1242 C CA . SER A 1 159 ? 1.574 13.220 21.554 1.00 60.09 159 SER A CA 1
ATOM 1243 C C . SER A 1 159 ? 2.719 14.073 20.999 1.00 60.09 159 SER A C 1
ATOM 1245 O O . SER A 1 159 ? 3.206 14.954 21.702 1.00 60.09 159 SER A O 1
ATOM 1247 N N . GLU A 1 160 ? 3.113 13.866 19.738 1.00 56.38 160 GLU A N 1
ATOM 1248 C CA . GLU A 1 160 ? 4.230 14.588 19.111 1.00 56.38 160 GLU A CA 1
ATOM 1249 C C . GLU A 1 160 ? 3.873 16.047 18.781 1.00 56.38 160 GLU A C 1
ATOM 1251 O O . GLU A 1 160 ? 4.731 16.925 18.865 1.00 56.38 160 GLU A O 1
ATOM 1256 N N . ASP A 1 161 ? 2.600 16.328 18.491 1.00 52.59 161 ASP A N 1
ATOM 1257 C CA . ASP A 1 161 ? 2.123 17.675 18.146 1.00 52.59 161 ASP A CA 1
ATOM 1258 C C . ASP A 1 161 ? 2.011 18.623 19.360 1.00 52.59 161 ASP 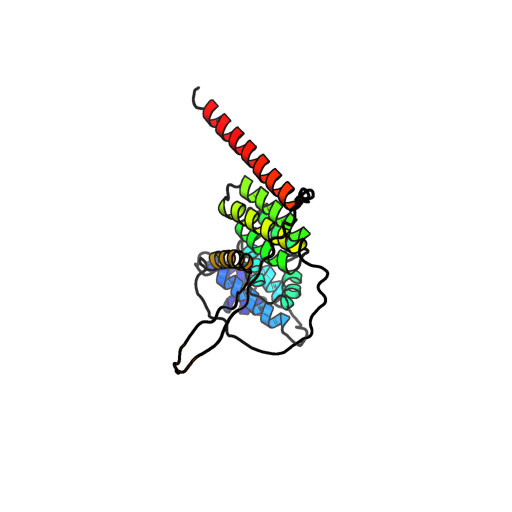A C 1
ATOM 1260 O O . ASP A 1 161 ? 1.922 19.840 19.191 1.00 52.59 161 ASP A O 1
ATOM 1264 N N . MET A 1 162 ? 2.033 18.101 20.595 1.00 46.25 162 MET A N 1
ATOM 1265 C CA . MET A 1 162 ? 1.902 18.914 21.816 1.00 46.25 162 MET A CA 1
ATOM 1266 C C . MET A 1 162 ? 3.230 19.434 22.382 1.00 46.25 162 MET A C 1
ATOM 1268 O O . MET A 1 162 ? 3.202 20.295 23.260 1.00 46.25 162 MET A O 1
ATOM 1272 N N . ASP A 1 163 ? 4.377 18.961 21.880 1.00 44.84 163 ASP A N 1
ATOM 1273 C CA . ASP A 1 163 ? 5.681 19.165 22.533 1.00 44.84 163 ASP A CA 1
ATOM 1274 C C . ASP A 1 163 ? 6.760 19.797 21.624 1.00 44.84 163 ASP A C 1
ATOM 1276 O O . ASP A 1 163 ? 7.959 19.588 21.815 1.00 44.84 163 ASP A O 1
ATOM 1280 N N . SER A 1 164 ? 6.396 20.586 20.601 1.00 34.16 164 SER A N 1
ATOM 1281 C CA . SER A 1 164 ? 7.402 21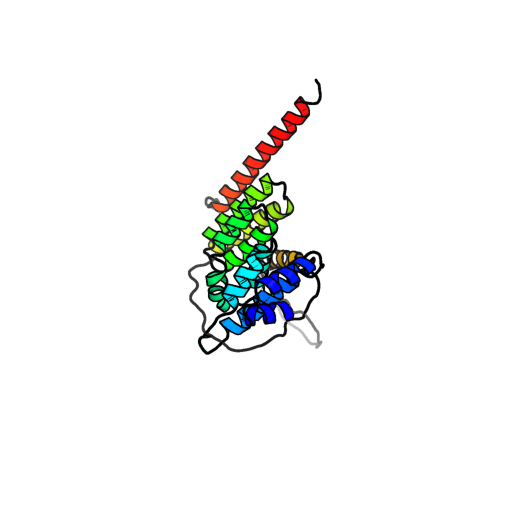.268 19.759 1.00 34.16 164 SER A CA 1
ATOM 1282 C C . SER A 1 164 ? 6.984 22.651 19.231 1.00 34.16 164 SER A C 1
ATOM 1284 O O . SER A 1 164 ? 6.062 22.741 18.423 1.00 34.16 164 SER A O 1
ATOM 1286 N N . PRO A 1 165 ? 7.710 23.741 19.575 1.00 39.72 165 PRO A N 1
ATOM 1287 C CA . PRO A 1 165 ? 7.719 24.949 18.759 1.00 39.72 165 PRO A CA 1
ATOM 1288 C C . PRO A 1 165 ? 8.533 24.707 17.473 1.00 39.72 165 PRO A C 1
ATOM 1290 O O . PRO A 1 165 ? 9.437 23.874 17.438 1.00 39.72 165 PRO A O 1
ATOM 1293 N N . ALA A 1 166 ? 8.175 25.440 16.415 1.00 39.66 166 ALA A N 1
ATOM 1294 C CA . ALA A 1 166 ? 8.648 25.324 15.032 1.00 39.66 166 ALA A CA 1
ATOM 1295 C C . ALA A 1 166 ? 10.087 24.787 14.849 1.00 39.66 166 ALA A C 1
ATOM 1297 O O . ALA A 1 166 ? 11.063 25.402 15.280 1.00 39.66 166 ALA A O 1
ATOM 1298 N N . ARG A 1 167 ? 10.217 23.667 14.120 1.00 40.12 167 ARG A N 1
ATOM 1299 C CA . ARG A 1 167 ? 11.507 23.121 13.670 1.00 40.12 167 ARG A CA 1
ATOM 1300 C C . ARG A 1 167 ? 12.184 24.099 12.705 1.00 40.12 167 ARG A C 1
ATOM 1302 O O . ARG A 1 167 ? 11.838 24.157 11.529 1.00 40.12 167 ARG A O 1
ATOM 1309 N N . THR A 1 168 ? 13.186 24.832 13.178 1.00 39.56 168 THR A N 1
ATOM 1310 C CA . THR A 1 168 ? 14.220 25.414 12.314 1.00 39.56 168 THR A CA 1
ATOM 1311 C C . THR A 1 168 ? 15.221 24.323 11.905 1.00 39.56 168 THR A C 1
ATOM 1313 O O . THR A 1 168 ? 15.565 23.467 12.725 1.00 39.56 168 THR A O 1
ATOM 1316 N N . PRO A 1 169 ? 15.688 24.294 10.643 1.00 36.16 169 PRO A N 1
ATOM 1317 C CA . PRO A 1 169 ? 16.563 23.230 10.164 1.00 36.16 169 PRO A CA 1
ATOM 1318 C C . PRO A 1 169 ? 17.998 23.400 10.704 1.00 36.16 169 PRO A C 1
ATOM 1320 O O . PRO A 1 169 ? 18.551 24.499 10.612 1.00 36.16 169 PRO A O 1
ATOM 1323 N N . PRO A 1 170 ? 18.643 22.343 11.238 1.00 36.81 170 PRO A N 1
ATOM 1324 C CA . PRO A 1 170 ? 20.055 22.390 11.602 1.00 36.81 170 PRO A CA 1
ATOM 1325 C C . PRO A 1 170 ? 20.966 22.164 10.376 1.00 36.81 170 PRO A C 1
ATOM 1327 O O . PRO A 1 170 ? 20.584 21.455 9.441 1.00 36.81 170 PRO A O 1
ATOM 1330 N N . PRO A 1 171 ? 22.187 22.735 10.366 1.00 35.25 171 PRO A N 1
ATOM 1331 C CA . PRO A 1 171 ? 23.085 22.668 9.222 1.00 35.25 171 PRO A CA 1
ATOM 1332 C C . PRO A 1 171 ? 23.778 21.305 9.088 1.00 35.25 171 PRO A C 1
ATOM 1334 O O . PRO A 1 171 ? 24.138 20.644 10.064 1.00 35.25 171 PRO A O 1
ATOM 1337 N N . SER A 1 172 ? 24.009 20.942 7.828 1.00 42.16 172 SER A N 1
ATOM 1338 C CA . SER A 1 172 ? 24.683 19.747 7.321 1.00 42.16 172 SER A CA 1
ATOM 1339 C C . SER A 1 172 ? 26.033 19.447 7.984 1.00 42.16 172 SER A C 1
ATOM 1341 O O . SER A 1 172 ? 26.945 20.279 7.941 1.00 42.16 172 SER A O 1
ATOM 1343 N N . LYS A 1 173 ? 26.213 18.209 8.467 1.00 31.19 173 LYS A N 1
ATOM 1344 C CA . LYS A 1 173 ? 27.535 17.581 8.622 1.00 31.19 173 LYS A CA 1
ATOM 1345 C C . LYS A 1 173 ? 27.535 16.134 8.131 1.00 31.19 173 LYS A C 1
ATOM 1347 O O . LYS A 1 173 ? 26.544 15.418 8.191 1.00 31.19 173 LYS A O 1
ATOM 1352 N N . THR A 1 174 ? 28.692 15.777 7.599 1.00 34.56 174 THR A N 1
ATOM 1353 C CA . THR A 1 174 ? 29.023 14.673 6.703 1.00 34.56 174 THR A CA 1
ATOM 1354 C C . THR A 1 174 ? 29.215 13.313 7.386 1.00 34.56 174 THR A C 1
ATOM 1356 O O . THR A 1 174 ? 29.820 13.247 8.451 1.00 34.56 174 THR A O 1
ATOM 1359 N N . SER A 1 175 ? 28.884 12.254 6.634 1.00 33.75 175 SER A N 1
ATOM 1360 C CA . SER A 1 175 ? 29.474 10.898 6.628 1.00 33.75 175 SER A CA 1
ATOM 1361 C C . SER A 1 175 ? 29.203 9.942 7.803 1.00 33.75 175 SER A C 1
ATOM 1363 O O . SER A 1 175 ? 29.738 10.104 8.895 1.00 33.75 175 SER A O 1
ATOM 1365 N N . SER A 1 176 ? 28.523 8.821 7.524 1.00 31.23 176 SER A N 1
ATOM 1366 C CA . SER A 1 176 ? 29.173 7.493 7.526 1.00 31.23 176 SER A CA 1
ATOM 1367 C C . SER A 1 176 ? 28.202 6.376 7.140 1.00 31.23 176 SER A C 1
A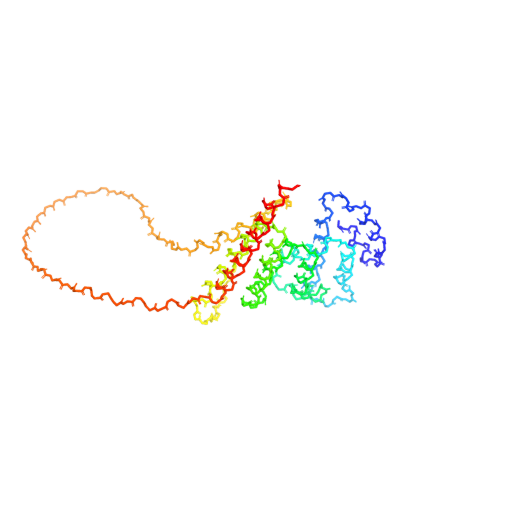TOM 1369 O O . SER A 1 176 ? 27.198 6.118 7.798 1.00 31.23 176 SER A O 1
ATOM 1371 N N . ARG A 1 177 ? 28.582 5.688 6.065 1.00 42.78 177 ARG A N 1
ATOM 1372 C CA . ARG A 1 177 ? 28.017 4.458 5.508 1.00 42.78 177 ARG A CA 1
ATOM 1373 C C . ARG A 1 177 ? 27.992 3.349 6.571 1.00 42.78 177 ARG A C 1
ATOM 1375 O O . ARG A 1 177 ? 29.029 3.057 7.164 1.00 42.78 177 ARG A O 1
ATOM 1382 N N . ARG A 1 178 ? 26.848 2.689 6.777 1.00 32.75 178 ARG A N 1
ATOM 1383 C CA . ARG A 1 178 ? 26.796 1.352 7.396 1.00 32.75 178 ARG A CA 1
ATOM 1384 C C . ARG A 1 178 ? 25.904 0.438 6.567 1.00 32.75 178 ARG A C 1
ATOM 1386 O O . ARG A 1 178 ? 24.811 0.816 6.170 1.00 32.75 178 ARG A O 1
ATOM 1393 N N . HIS A 1 179 ? 26.451 -0.736 6.285 1.00 31.33 179 HIS A N 1
ATOM 1394 C CA . HIS A 1 179 ? 25.899 -1.788 5.447 1.00 31.33 179 HIS A CA 1
ATOM 1395 C C . HIS A 1 179 ? 24.608 -2.371 6.036 1.00 31.33 179 HIS A C 1
ATOM 1397 O O . HIS A 1 179 ? 24.546 -2.650 7.233 1.00 31.33 179 HIS A O 1
ATOM 1403 N N . ALA A 1 180 ? 23.607 -2.586 5.181 1.00 31.59 180 ALA A N 1
ATOM 1404 C CA . ALA A 1 180 ? 22.404 -3.340 5.507 1.00 31.59 180 ALA A CA 1
ATOM 1405 C C . ALA A 1 180 ? 22.711 -4.845 5.463 1.00 31.59 180 ALA A C 1
ATOM 1407 O O . ALA A 1 180 ? 23.241 -5.349 4.472 1.00 31.59 180 ALA A O 1
ATOM 1408 N N . ALA A 1 181 ? 22.396 -5.556 6.545 1.00 30.08 181 ALA A N 1
ATOM 1409 C CA . ALA A 1 181 ? 22.401 -7.011 6.565 1.00 30.08 181 ALA A CA 1
ATOM 1410 C C . ALA A 1 181 ? 21.120 -7.533 5.895 1.00 30.08 181 ALA A C 1
ATOM 1412 O O . ALA A 1 181 ? 20.017 -7.097 6.218 1.00 30.08 181 ALA A O 1
ATOM 1413 N N . SER A 1 182 ? 21.297 -8.463 4.960 1.00 40.41 182 SER A N 1
ATOM 1414 C CA . SER A 1 182 ? 20.235 -9.210 4.286 1.00 40.41 182 SER A CA 1
ATOM 1415 C C . SER A 1 182 ? 19.594 -10.203 5.256 1.00 40.41 182 SER A C 1
ATOM 1417 O O . SER A 1 182 ? 20.308 -11.017 5.840 1.00 40.41 182 SER A O 1
ATOM 1419 N N . ILE A 1 183 ? 18.265 -10.183 5.389 1.00 41.88 183 ILE A N 1
ATOM 1420 C CA . ILE A 1 183 ? 17.505 -11.206 6.121 1.00 41.88 183 ILE A CA 1
ATOM 1421 C C . ILE A 1 183 ? 16.340 -11.734 5.277 1.00 41.88 183 ILE A C 1
ATOM 1423 O O . ILE A 1 183 ? 15.566 -10.978 4.693 1.00 41.88 183 ILE A O 1
ATOM 1427 N N . ASN A 1 184 ? 16.272 -13.064 5.207 1.00 42.53 184 ASN A N 1
ATOM 1428 C CA . ASN A 1 184 ? 15.290 -13.867 4.490 1.00 42.53 184 ASN A CA 1
ATOM 1429 C C . ASN A 1 184 ? 14.121 -14.204 5.426 1.00 42.53 184 ASN A C 1
ATOM 1431 O O . ASN A 1 184 ? 14.343 -14.931 6.387 1.00 42.53 184 ASN A O 1
ATOM 1435 N N . SER A 1 185 ? 12.906 -13.732 5.119 1.00 38.22 185 SER A N 1
ATOM 1436 C CA . SER A 1 185 ? 11.596 -14.366 5.399 1.00 38.22 185 SER A CA 1
ATOM 1437 C C . SER A 1 185 ? 10.499 -13.308 5.580 1.00 38.22 185 SER A C 1
ATOM 1439 O O . SER A 1 185 ? 10.651 -12.341 6.322 1.00 38.22 185 SER A O 1
ATOM 1441 N N . VAL A 1 186 ? 9.367 -13.512 4.904 1.00 46.06 186 VAL A N 1
ATOM 1442 C CA . VAL A 1 186 ? 8.207 -12.604 4.854 1.00 46.06 186 VAL A CA 1
ATOM 1443 C C . VAL A 1 186 ? 7.378 -12.564 6.144 1.00 46.06 186 VAL A C 1
ATOM 1445 O O . VAL A 1 186 ? 6.598 -11.635 6.312 1.00 46.06 186 VAL A O 1
ATOM 1448 N N . ALA A 1 187 ? 7.563 -13.513 7.066 1.00 40.25 187 ALA A N 1
ATOM 1449 C CA . ALA A 1 187 ? 6.837 -13.527 8.341 1.00 40.25 187 ALA A CA 1
ATOM 1450 C C . ALA A 1 187 ? 7.440 -12.569 9.389 1.00 40.25 187 ALA A C 1
ATOM 1452 O O . ALA A 1 187 ? 6.716 -12.047 10.228 1.00 40.25 187 ALA A O 1
ATOM 1453 N N . GLU A 1 188 ? 8.745 -12.283 9.320 1.00 39.66 188 GLU A N 1
ATOM 1454 C CA . GLU A 1 188 ? 9.413 -11.380 10.276 1.00 39.66 188 GLU A CA 1
ATOM 1455 C C . GLU A 1 188 ? 9.428 -9.916 9.817 1.00 39.66 188 GLU A C 1
ATOM 1457 O O . GLU A 1 188 ? 9.632 -9.005 10.619 1.00 39.66 188 GLU A O 1
ATOM 1462 N N . ALA A 1 189 ? 9.182 -9.662 8.527 1.00 44.97 189 ALA A N 1
ATOM 1463 C CA . ALA A 1 189 ? 9.139 -8.308 7.987 1.00 44.97 189 ALA A CA 1
ATOM 1464 C C . ALA A 1 189 ? 7.936 -7.509 8.507 1.00 44.97 189 ALA A C 1
ATOM 1466 O O . ALA A 1 189 ? 8.082 -6.300 8.683 1.00 44.97 189 ALA A O 1
ATOM 1467 N N . ASP A 1 190 ? 6.805 -8.173 8.788 1.00 43.09 190 ASP A N 1
ATOM 1468 C CA . ASP A 1 190 ? 5.660 -7.577 9.485 1.00 43.09 190 ASP A CA 1
ATOM 1469 C C . ASP A 1 190 ? 5.984 -7.339 10.971 1.00 43.09 190 ASP A C 1
ATOM 1471 O O . ASP A 1 190 ? 5.729 -6.256 11.486 1.00 43.09 190 ASP A O 1
ATOM 1475 N N . ASP A 1 191 ? 6.679 -8.254 11.646 1.00 40.50 191 ASP A N 1
ATOM 1476 C CA . ASP A 1 191 ? 6.999 -8.130 13.081 1.00 40.50 191 ASP A CA 1
ATOM 1477 C C . ASP A 1 191 ? 8.054 -7.033 13.387 1.00 40.50 191 ASP A C 1
ATOM 1479 O O . ASP A 1 191 ? 8.035 -6.356 14.420 1.00 40.50 191 ASP A O 1
ATOM 1483 N N . LEU A 1 192 ? 8.950 -6.739 12.441 1.00 43.44 192 LEU A N 1
ATOM 1484 C CA . LEU A 1 192 ? 9.915 -5.629 12.544 1.00 43.44 192 LEU A CA 1
ATOM 1485 C C . LEU A 1 192 ? 9.268 -4.242 12.401 1.00 43.44 192 LEU A C 1
ATOM 1487 O O . LEU A 1 192 ? 9.766 -3.254 12.954 1.00 43.44 192 LEU A O 1
ATOM 1491 N N . VAL A 1 193 ? 8.134 -4.157 11.707 1.00 50.06 193 VAL A N 1
ATOM 1492 C CA . VAL A 1 193 ? 7.303 -2.943 11.662 1.00 50.06 193 VAL A CA 1
ATOM 1493 C C . VAL A 1 193 ? 6.729 -2.658 13.042 1.00 50.06 193 VAL A C 1
ATOM 1495 O O . VAL A 1 193 ? 6.780 -1.524 13.521 1.00 50.06 193 VAL A O 1
ATOM 1498 N N . PHE A 1 194 ? 6.277 -3.722 13.708 1.00 44.25 194 PHE A N 1
ATOM 1499 C CA . PHE A 1 194 ? 5.766 -3.715 15.073 1.00 44.25 194 PHE A CA 1
ATOM 1500 C C . PHE A 1 194 ? 6.854 -3.355 16.098 1.00 44.25 194 PHE A C 1
ATOM 1502 O O . PHE A 1 194 ? 6.584 -2.631 17.063 1.00 44.25 194 PHE A O 1
ATOM 1509 N N . ALA A 1 195 ? 8.106 -3.765 15.872 1.00 43.03 195 ALA A N 1
ATOM 1510 C CA . ALA A 1 195 ? 9.236 -3.379 16.720 1.00 43.03 195 ALA A CA 1
ATOM 1511 C C . ALA A 1 195 ? 9.581 -1.877 16.618 1.00 43.03 195 ALA A C 1
ATOM 1513 O O . ALA A 1 195 ? 9.936 -1.250 17.623 1.00 43.03 195 ALA A O 1
ATOM 1514 N N . ARG A 1 196 ? 9.428 -1.261 15.435 1.00 45.59 196 ARG A N 1
ATOM 1515 C CA . ARG A 1 196 ? 9.698 0.178 15.238 1.00 45.59 196 ARG A CA 1
ATOM 1516 C C . ARG A 1 196 ? 8.706 1.066 16.002 1.00 45.59 196 ARG A C 1
ATOM 1518 O O . ARG A 1 196 ? 9.120 2.089 16.549 1.00 45.59 196 ARG A O 1
ATOM 1525 N N . PHE A 1 197 ? 7.451 0.633 16.137 1.00 42.22 197 PHE A N 1
ATOM 1526 C CA . PHE A 1 197 ? 6.451 1.297 16.984 1.00 42.22 197 PHE A CA 1
ATOM 1527 C C . PHE A 1 197 ? 6.766 1.203 18.487 1.00 42.22 197 PHE A C 1
ATOM 1529 O O . PHE A 1 197 ? 6.539 2.167 19.217 1.00 42.22 197 PHE A O 1
ATOM 1536 N N . GLN A 1 198 ? 7.348 0.095 18.967 1.00 44.97 198 GLN A N 1
ATOM 1537 C CA . GLN A 1 198 ? 7.785 -0.025 20.370 1.00 44.97 198 GLN A CA 1
ATOM 1538 C C . GLN A 1 198 ? 9.028 0.818 20.695 1.00 44.97 198 GLN A C 1
ATOM 1540 O O . GLN A 1 198 ? 9.176 1.283 21.828 1.00 44.97 198 GLN A O 1
ATOM 1545 N N . ALA A 1 199 ? 9.928 1.017 19.728 1.00 38.59 199 ALA A N 1
ATOM 1546 C CA . ALA A 1 199 ? 11.162 1.776 19.932 1.00 38.59 199 ALA A CA 1
ATOM 1547 C C . ALA A 1 199 ? 10.933 3.300 19.964 1.00 38.59 199 ALA A C 1
ATOM 1549 O O . ALA A 1 199 ? 11.593 3.995 20.738 1.00 38.59 199 ALA A O 1
ATOM 1550 N N . ALA A 1 200 ? 9.972 3.815 19.188 1.00 39.22 200 ALA A N 1
ATOM 1551 C CA . ALA A 1 200 ? 9.627 5.240 19.181 1.00 39.22 200 ALA A CA 1
ATOM 1552 C C . ALA A 1 200 ? 9.016 5.719 20.518 1.00 39.22 200 ALA A C 1
ATOM 1554 O O . ALA A 1 200 ? 9.249 6.849 20.931 1.00 39.22 200 ALA A O 1
ATOM 1555 N N . GLY A 1 201 ? 8.333 4.837 21.261 1.00 37.44 201 GLY A N 1
ATOM 1556 C CA . GLY A 1 201 ? 7.765 5.132 22.586 1.00 37.44 201 GLY A CA 1
ATOM 1557 C C . GLY A 1 201 ? 8.736 5.025 23.774 1.00 37.44 201 GLY A C 1
ATOM 1558 O O . GLY A 1 201 ? 8.294 5.075 24.922 1.00 37.44 201 GLY A O 1
ATOM 1559 N N . ARG A 1 202 ? 10.045 4.827 23.546 1.00 32.59 202 ARG A N 1
ATOM 1560 C CA . ARG A 1 202 ? 11.045 4.591 24.612 1.00 32.59 202 ARG A CA 1
ATOM 1561 C C . ARG A 1 202 ? 12.199 5.590 24.673 1.00 32.59 202 ARG A C 1
ATOM 1563 O O . ARG A 1 202 ? 13.180 5.341 25.374 1.00 32.59 202 ARG A O 1
ATOM 1570 N N . VAL A 1 203 ? 12.089 6.753 24.039 1.00 39.00 203 VAL A N 1
ATOM 1571 C CA . VAL A 1 203 ? 13.080 7.819 24.248 1.00 39.00 203 VAL A CA 1
ATOM 1572 C C . VAL A 1 203 ? 12.677 8.647 25.466 1.00 39.00 203 VAL A C 1
ATOM 1574 O O . VAL A 1 203 ? 12.084 9.713 25.378 1.00 39.00 203 VAL A O 1
ATOM 1577 N N . SER A 1 204 ? 13.003 8.133 26.648 1.00 31.86 204 SER A N 1
ATOM 1578 C CA . SER A 1 204 ? 13.027 8.919 27.878 1.00 31.86 204 SER A CA 1
ATOM 1579 C C . SER A 1 204 ? 14.317 8.630 28.637 1.00 31.86 204 SER A C 1
ATOM 1581 O O . SER A 1 204 ? 14.485 7.580 29.247 1.00 31.86 204 SER A O 1
ATOM 1583 N N . LYS A 1 205 ? 15.200 9.635 28.613 1.00 29.64 205 LYS A N 1
ATOM 1584 C CA . LYS A 1 205 ? 16.234 9.926 29.616 1.00 29.64 205 LYS A CA 1
ATOM 1585 C C . LYS A 1 205 ? 17.367 8.896 29.755 1.00 29.64 205 LYS A C 1
ATOM 1587 O O . LYS A 1 205 ? 17.405 8.103 30.690 1.00 29.64 205 LYS A O 1
ATOM 1592 N N . VAL A 1 206 ? 18.395 9.029 28.910 1.00 27.45 206 VAL A N 1
ATOM 1593 C CA . VAL A 1 206 ? 19.736 8.513 29.234 1.00 27.45 206 VAL A CA 1
ATOM 1594 C C . VAL A 1 206 ? 20.289 9.342 30.396 1.00 27.45 206 VAL A C 1
ATOM 1596 O O . VAL A 1 206 ? 20.734 10.477 30.240 1.00 27.45 206 VAL A O 1
ATOM 1599 N N . ARG A 1 207 ? 20.191 8.778 31.600 1.00 26.97 207 ARG A N 1
ATOM 1600 C CA . ARG A 1 207 ? 20.849 9.263 32.811 1.00 26.97 207 ARG A CA 1
ATOM 1601 C C . ARG A 1 207 ? 22.284 8.737 32.765 1.00 26.97 207 ARG A C 1
ATOM 1603 O O . ARG A 1 207 ? 22.492 7.532 32.839 1.00 26.97 207 ARG A O 1
ATOM 1610 N N . HIS A 1 208 ? 23.267 9.622 32.618 1.00 29.72 208 HIS A N 1
ATOM 1611 C CA . HIS A 1 208 ? 24.665 9.237 32.784 1.00 29.72 208 HIS A CA 1
ATOM 1612 C C . HIS A 1 208 ? 24.899 8.825 34.242 1.00 29.72 208 HIS A C 1
ATOM 1614 O O . HIS A 1 208 ? 24.834 9.652 35.150 1.00 29.72 208 HIS A O 1
ATOM 1620 N N . SER A 1 209 ? 25.176 7.544 34.461 1.00 27.83 209 SER A N 1
ATOM 1621 C CA . SER A 1 209 ? 25.805 7.040 35.677 1.00 27.83 209 SER A CA 1
ATOM 1622 C C . SER A 1 209 ? 26.933 6.103 35.269 1.00 27.83 209 SER A C 1
ATOM 1624 O O . SER A 1 209 ? 26.679 4.992 34.813 1.00 27.83 209 SER A O 1
ATOM 1626 N N . HIS A 1 210 ? 28.169 6.571 35.426 1.00 30.34 210 HIS A N 1
ATOM 1627 C CA . HIS A 1 210 ? 29.361 5.734 35.405 1.00 30.34 210 HIS A CA 1
ATOM 1628 C C . HIS A 1 210 ? 29.938 5.736 36.829 1.00 30.34 210 HIS A C 1
ATOM 1630 O O . HIS A 1 210 ? 30.432 6.756 37.305 1.00 30.34 210 HIS A O 1
ATOM 1636 N N . ALA A 1 211 ? 29.801 4.600 37.515 1.00 29.20 211 ALA A N 1
ATOM 1637 C CA . ALA A 1 211 ? 30.821 4.077 38.426 1.00 29.20 211 ALA A CA 1
ATOM 1638 C C . ALA A 1 211 ? 31.881 3.384 37.531 1.00 29.20 211 ALA A C 1
ATOM 1640 O O . ALA A 1 211 ? 31.559 3.002 36.409 1.00 29.20 211 ALA A O 1
ATOM 1641 N N . ASP A 1 212 ? 33.156 3.227 37.870 1.00 29.84 212 ASP A N 1
ATOM 1642 C CA . ASP A 1 212 ? 33.694 2.670 39.106 1.00 29.84 212 ASP A CA 1
ATOM 1643 C C . ASP A 1 212 ? 35.242 2.818 39.131 1.00 29.84 212 ASP A C 1
ATOM 1645 O O . ASP A 1 212 ? 35.863 3.119 38.111 1.00 29.84 212 ASP A O 1
ATOM 1649 N N . SER A 1 213 ? 35.825 2.472 40.284 1.00 30.02 213 SER A N 1
ATOM 1650 C CA . SER A 1 213 ? 37.194 1.987 40.536 1.00 30.02 213 SER A CA 1
ATOM 1651 C C . SER A 1 213 ? 38.214 2.919 41.218 1.00 30.02 213 SER A C 1
ATOM 1653 O O . SER A 1 213 ? 38.971 3.647 40.588 1.00 30.02 213 SER A O 1
ATOM 1655 N N . ARG A 1 214 ? 38.238 2.779 42.554 1.00 32.84 214 ARG A N 1
ATOM 1656 C CA . ARG A 1 214 ? 39.381 2.476 43.451 1.00 32.84 214 ARG A CA 1
ATOM 1657 C C . ARG A 1 214 ? 40.782 2.970 43.046 1.00 32.84 214 ARG A C 1
ATOM 1659 O O . ARG A 1 214 ? 41.356 2.431 42.111 1.00 32.84 214 ARG A O 1
ATOM 1666 N N . ASP A 1 215 ? 41.401 3.774 43.919 1.00 31.39 215 ASP A N 1
ATOM 1667 C CA . ASP A 1 215 ? 42.630 3.343 44.605 1.00 31.39 215 ASP A CA 1
ATOM 1668 C C . ASP A 1 215 ? 42.905 4.114 45.913 1.00 31.39 215 ASP A C 1
ATOM 1670 O O . ASP A 1 215 ? 42.386 5.208 46.143 1.00 31.39 215 ASP A O 1
ATOM 1674 N N . ALA A 1 216 ? 43.673 3.485 46.801 1.00 32.66 216 ALA A N 1
ATOM 1675 C CA . ALA A 1 216 ? 43.901 3.868 48.191 1.00 32.66 216 ALA A CA 1
ATOM 1676 C C . ALA A 1 216 ? 45.057 4.866 48.386 1.00 32.66 216 ALA A C 1
ATOM 1678 O O . ALA A 1 216 ? 46.133 4.686 47.824 1.00 32.66 216 ALA A O 1
ATOM 1679 N N . THR A 1 217 ? 44.925 5.827 49.313 1.00 31.92 217 THR A N 1
ATOM 1680 C CA . THR A 1 217 ? 46.072 6.324 50.103 1.00 31.92 217 THR A CA 1
ATOM 1681 C C . THR A 1 217 ? 45.636 7.014 51.402 1.00 31.92 217 THR A C 1
ATOM 1683 O O . THR A 1 217 ? 44.606 7.673 51.482 1.00 31.92 217 THR A O 1
ATOM 1686 N N . ARG A 1 218 ? 46.438 6.789 52.446 1.00 31.39 218 ARG A N 1
ATOM 1687 C CA . ARG A 1 218 ? 46.301 7.236 53.840 1.00 31.39 218 ARG A CA 1
ATOM 1688 C C . ARG A 1 218 ? 46.592 8.741 54.001 1.00 31.39 218 ARG A C 1
ATOM 1690 O O . ARG A 1 218 ? 47.459 9.237 53.289 1.00 31.39 218 ARG A O 1
ATOM 1697 N N . LYS A 1 219 ? 46.031 9.369 55.053 1.00 31.30 219 LYS A N 1
ATOM 1698 C CA . LYS A 1 219 ? 46.755 9.997 56.197 1.00 31.30 219 LYS A CA 1
ATOM 1699 C C . LYS A 1 219 ? 46.078 11.274 56.766 1.00 31.30 219 LYS A C 1
ATOM 1701 O O . LYS A 1 219 ? 45.845 12.234 56.049 1.00 31.30 219 LYS A O 1
ATOM 1706 N N . ASP A 1 220 ? 45.850 11.210 58.082 1.00 30.19 220 ASP A N 1
ATOM 1707 C CA . ASP A 1 220 ? 45.845 12.218 59.164 1.00 30.19 220 ASP A CA 1
ATOM 1708 C C . ASP A 1 220 ? 44.924 13.465 59.196 1.00 30.19 220 ASP A C 1
ATOM 1710 O O . ASP A 1 220 ? 45.103 14.442 58.485 1.00 30.19 220 ASP A O 1
ATOM 1714 N N . SER A 1 221 ? 44.070 13.436 60.231 1.00 36.62 221 SER A N 1
ATOM 1715 C CA . SER A 1 221 ? 43.987 14.373 61.373 1.00 36.62 221 SER A CA 1
ATOM 1716 C C . SER A 1 221 ? 43.442 15.809 61.249 1.00 36.62 221 SER A C 1
ATOM 1718 O O . SER A 1 221 ? 43.956 16.656 60.533 1.00 36.62 221 SER A O 1
ATOM 1720 N N . ALA A 1 222 ? 42.558 16.071 62.228 1.00 30.50 222 ALA A N 1
ATOM 1721 C CA . ALA A 1 222 ? 42.317 17.305 62.988 1.00 30.50 222 ALA A CA 1
ATOM 1722 C C . ALA A 1 222 ? 41.193 18.265 62.541 1.00 30.50 222 ALA A C 1
ATOM 1724 O O . ALA A 1 222 ? 41.231 18.860 61.474 1.00 30.50 222 ALA A O 1
ATOM 1725 N N . GLY A 1 223 ? 40.278 18.538 63.489 1.00 28.47 223 GLY A N 1
ATOM 1726 C CA . GLY A 1 223 ? 39.871 19.920 63.774 1.00 28.47 223 GLY A CA 1
ATOM 1727 C C . GLY A 1 223 ? 38.385 20.298 63.683 1.00 28.47 223 GLY A C 1
ATOM 1728 O O . GLY A 1 223 ? 37.950 20.835 62.681 1.00 28.47 223 GLY A O 1
ATOM 1729 N N . SER A 1 224 ? 37.683 20.191 64.820 1.00 33.25 224 SER A N 1
ATOM 1730 C CA . SER A 1 224 ? 36.918 21.287 65.460 1.00 33.25 224 SER A CA 1
ATOM 1731 C C . SER A 1 224 ? 35.685 21.948 64.780 1.00 33.25 224 SER A C 1
ATOM 1733 O O . SER A 1 2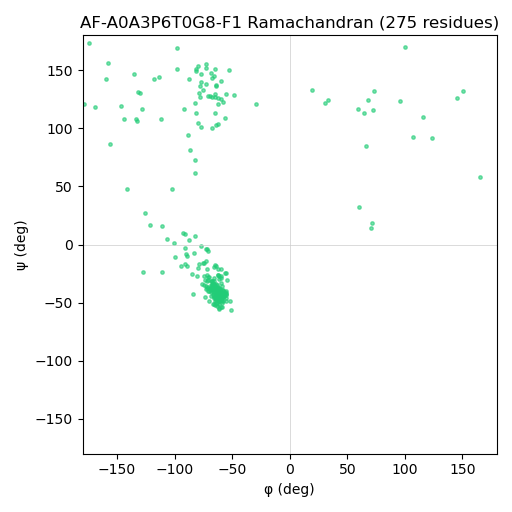24 ? 35.815 22.821 63.934 1.00 33.25 224 SER A O 1
ATOM 1735 N N . THR A 1 225 ? 34.523 21.703 65.416 1.00 29.36 225 THR A N 1
ATOM 1736 C CA . THR A 1 225 ? 33.557 22.687 65.992 1.00 29.36 225 THR A CA 1
ATOM 1737 C C . THR A 1 225 ? 32.745 23.629 65.079 1.00 29.36 225 THR A C 1
ATOM 1739 O O . THR A 1 225 ? 33.308 24.496 64.426 1.00 29.36 225 THR A O 1
ATOM 1742 N N . GLY A 1 226 ? 31.397 23.615 65.192 1.00 31.55 226 GLY A N 1
ATOM 1743 C CA . GLY A 1 226 ? 30.587 24.759 64.712 1.00 31.55 226 GLY A CA 1
ATOM 1744 C C . GLY A 1 226 ? 29.062 24.635 64.511 1.00 31.55 226 GLY A C 1
ATOM 1745 O O . GLY A 1 226 ? 28.580 24.878 63.421 1.00 31.55 226 GLY A O 1
ATOM 1746 N N . LYS A 1 227 ? 28.300 24.286 65.556 1.00 32.75 227 LYS A N 1
ATOM 1747 C CA . LYS A 1 227 ? 26.982 24.834 65.992 1.00 32.75 227 LYS A CA 1
ATOM 1748 C C . LYS A 1 227 ? 26.058 25.636 65.004 1.00 32.75 227 LYS A C 1
ATOM 1750 O O . LYS A 1 227 ? 26.442 26.706 64.554 1.00 32.75 227 LYS A O 1
ATOM 1755 N N . ARG A 1 228 ? 24.753 25.261 65.008 1.00 34.16 228 ARG A N 1
ATOM 1756 C CA . ARG A 1 228 ? 23.488 26.082 65.053 1.00 34.16 228 ARG A CA 1
ATOM 1757 C C . ARG A 1 228 ? 22.503 26.053 63.857 1.00 34.16 228 ARG A C 1
ATOM 1759 O O . ARG A 1 228 ? 22.725 26.664 62.827 1.00 34.16 228 ARG A O 1
ATOM 1766 N N . THR A 1 229 ? 21.353 25.414 64.124 1.00 35.81 229 THR A N 1
ATOM 1767 C CA . THR A 1 229 ? 19.944 25.874 63.994 1.00 35.81 229 THR A CA 1
ATOM 1768 C C . THR A 1 229 ? 19.531 26.852 62.882 1.00 35.81 229 THR A C 1
ATOM 1770 O O . THR A 1 229 ? 19.918 28.014 62.933 1.00 35.81 229 THR A O 1
ATOM 1773 N N . ALA A 1 230 ? 18.540 26.454 62.070 1.00 33.38 230 ALA A N 1
ATOM 1774 C CA . ALA A 1 230 ? 17.305 27.223 61.830 1.00 33.38 230 ALA A CA 1
ATOM 1775 C C . ALA A 1 230 ? 16.271 26.371 61.067 1.00 33.38 230 ALA A C 1
ATOM 1777 O O . ALA A 1 230 ? 16.508 25.949 59.939 1.00 33.38 230 ALA A O 1
ATOM 1778 N N . ALA A 1 231 ? 15.116 26.135 61.689 1.00 40.94 231 ALA A N 1
ATOM 1779 C CA . ALA A 1 231 ? 13.917 25.640 61.027 1.00 40.94 231 ALA A CA 1
ATOM 1780 C C . ALA A 1 231 ? 13.244 26.796 60.269 1.00 40.94 231 ALA A C 1
ATOM 1782 O O . ALA A 1 231 ? 13.107 27.890 60.821 1.00 40.94 231 ALA A O 1
ATOM 1783 N N . ARG A 1 232 ? 12.790 26.560 59.034 1.00 36.38 232 ARG A N 1
ATOM 1784 C CA . ARG A 1 232 ? 11.866 27.466 58.344 1.00 36.38 232 ARG A CA 1
ATOM 1785 C C . ARG A 1 232 ? 10.890 26.660 57.494 1.00 36.38 232 ARG A C 1
ATOM 1787 O O . ARG A 1 232 ? 11.266 26.069 56.489 1.00 36.38 232 ARG A O 1
ATOM 1794 N N . ALA A 1 233 ? 9.649 26.624 57.967 1.00 39.53 233 ALA A N 1
ATOM 1795 C CA . ALA A 1 233 ? 8.491 26.145 57.234 1.00 39.53 233 ALA A CA 1
ATOM 1796 C C . ALA A 1 233 ? 8.236 27.048 56.019 1.00 39.53 233 ALA A C 1
ATOM 1798 O O . ALA A 1 233 ? 8.310 28.274 56.133 1.00 39.53 233 ALA A O 1
ATOM 1799 N N . VAL A 1 234 ? 7.928 26.436 54.877 1.00 40.31 234 VAL A N 1
ATOM 1800 C CA . VAL A 1 234 ? 7.381 27.109 53.697 1.00 40.31 234 VAL A CA 1
ATOM 1801 C C . VAL A 1 234 ? 6.132 26.335 53.300 1.00 40.31 234 VAL A C 1
ATOM 1803 O O . VAL A 1 234 ? 6.196 25.140 53.019 1.00 40.31 234 VAL A O 1
ATOM 1806 N N . SER A 1 235 ? 4.996 27.020 53.381 1.00 36.59 235 SER A N 1
ATOM 1807 C CA . SER A 1 235 ? 3.674 26.546 52.993 1.00 36.59 235 SER A CA 1
ATOM 1808 C C . SER A 1 235 ? 3.651 26.164 51.513 1.00 36.59 235 SER A C 1
ATOM 1810 O O . SER A 1 235 ? 3.980 26.984 50.660 1.00 36.59 235 SER A O 1
ATOM 1812 N N . ASN A 1 236 ? 3.238 24.932 51.216 1.00 38.62 236 ASN A N 1
ATOM 1813 C CA . ASN A 1 236 ? 2.821 24.525 49.878 1.00 38.62 236 ASN A CA 1
ATOM 1814 C C . ASN A 1 236 ? 1.322 24.822 49.740 1.00 38.62 236 ASN A C 1
ATOM 1816 O O . ASN A 1 236 ? 0.499 23.991 50.123 1.00 38.62 236 ASN A O 1
ATOM 1820 N N . ASP A 1 237 ? 0.972 25.984 49.192 1.00 37.53 237 ASP A N 1
ATOM 1821 C CA . ASP A 1 237 ? -0.352 26.186 48.602 1.00 37.53 237 ASP A CA 1
ATOM 1822 C C . ASP A 1 237 ? -0.348 25.558 47.204 1.00 37.53 237 ASP A C 1
ATOM 1824 O O . ASP A 1 237 ? 0.265 26.060 46.260 1.00 37.53 237 ASP A O 1
ATOM 1828 N N . MET A 1 238 ? -0.987 24.393 47.100 1.00 45.62 238 MET A N 1
ATOM 1829 C CA . MET A 1 238 ? -1.197 23.667 45.853 1.00 45.62 238 MET A CA 1
ATOM 1830 C C . MET A 1 238 ? -2.328 24.355 45.081 1.00 45.62 238 MET A C 1
ATOM 1832 O O . MET A 1 238 ? -3.503 24.172 45.396 1.00 45.62 238 MET A O 1
ATOM 1836 N N . ALA A 1 239 ? -1.984 25.155 44.073 1.00 47.06 239 ALA A N 1
ATOM 1837 C CA . ALA A 1 239 ? -2.965 25.610 43.094 1.00 47.06 239 ALA A CA 1
ATOM 1838 C C . ALA A 1 239 ? -3.586 24.388 42.375 1.00 47.06 239 ALA A C 1
ATOM 1840 O O . ALA A 1 239 ? -2.867 23.423 42.092 1.00 47.06 239 ALA A O 1
ATOM 1841 N N . PRO A 1 240 ? -4.899 24.390 42.083 1.00 48.06 240 PRO A N 1
ATOM 1842 C CA . PRO A 1 240 ? -5.543 23.279 41.391 1.00 48.06 240 PRO A CA 1
ATOM 1843 C C . PRO A 1 240 ? -4.997 23.151 39.958 1.00 48.06 240 PRO A C 1
ATOM 1845 O O . PRO A 1 240 ? -4.693 24.170 39.332 1.00 48.06 240 PRO A O 1
ATOM 1848 N N . PRO A 1 241 ? -4.864 21.927 39.413 1.00 46.81 241 PRO A N 1
ATOM 1849 C CA . PRO A 1 241 ? -4.402 21.746 38.045 1.00 46.81 241 PRO A CA 1
ATOM 1850 C C . PRO A 1 241 ? -5.420 22.345 37.065 1.00 46.81 241 PRO A C 1
ATOM 1852 O O . PRO A 1 241 ? -6.617 22.069 37.143 1.00 46.81 241 PRO A O 1
ATOM 1855 N N . SER A 1 242 ? -4.926 23.176 36.146 1.00 42.66 242 SER A N 1
ATOM 1856 C CA . SER A 1 242 ? -5.670 23.720 35.006 1.00 42.66 242 SER A CA 1
ATOM 1857 C C . SER A 1 242 ? -6.344 22.601 34.194 1.00 42.66 242 SER A C 1
ATOM 1859 O O . SER A 1 242 ? -5.804 21.491 34.142 1.00 42.66 242 SER A O 1
ATOM 1861 N N . PRO A 1 243 ? -7.493 22.862 33.537 1.00 49.41 243 PRO A N 1
ATOM 1862 C CA . PRO A 1 243 ? -8.225 21.840 32.801 1.00 49.41 243 PRO A CA 1
ATOM 1863 C C . PRO A 1 243 ? -7.325 21.237 31.725 1.00 49.41 243 PRO A C 1
ATOM 1865 O O . PRO A 1 243 ? -6.777 21.943 30.878 1.00 49.41 243 PRO A O 1
ATOM 1868 N N . THR A 1 244 ? -7.151 19.922 31.799 1.00 54.41 244 THR A N 1
ATOM 1869 C CA . THR A 1 244 ? -6.436 19.119 30.814 1.00 54.41 244 THR A CA 1
ATOM 1870 C C . THR A 1 244 ? -7.100 19.369 29.462 1.00 54.41 244 THR A C 1
ATOM 1872 O O . THR A 1 244 ? -8.246 18.973 29.272 1.00 54.41 244 THR A O 1
ATOM 1875 N N . GLN A 1 245 ? -6.437 20.081 28.545 1.00 55.12 245 GLN A N 1
ATOM 1876 C CA . GLN A 1 245 ? -6.913 20.169 27.165 1.00 55.12 245 GLN A CA 1
ATOM 1877 C C . GLN A 1 245 ? -6.890 18.749 26.602 1.00 55.12 245 GLN A C 1
ATOM 1879 O O . GLN A 1 245 ? -5.827 18.173 26.371 1.00 55.12 245 GLN A O 1
ATOM 1884 N N . VAL A 1 246 ? -8.067 18.140 26.500 1.00 60.06 246 VAL A N 1
ATOM 1885 C CA . VAL A 1 246 ? -8.219 16.768 26.029 1.00 60.06 246 VAL A CA 1
ATOM 1886 C C . VAL A 1 246 ? -7.887 16.762 24.540 1.00 60.06 246 VAL A C 1
ATOM 1888 O O . VAL A 1 246 ? -8.385 17.585 23.776 1.00 60.06 246 VAL A O 1
ATOM 1891 N N . ASN A 1 247 ? -6.984 15.873 24.131 1.00 74.75 247 ASN A N 1
ATOM 1892 C CA . ASN A 1 247 ? -6.564 15.771 22.740 1.00 74.75 247 ASN A CA 1
ATOM 1893 C C . ASN A 1 247 ? -7.781 15.376 21.866 1.00 74.75 247 ASN A C 1
ATOM 1895 O O . ASN A 1 247 ? -8.343 14.298 22.087 1.00 74.75 247 ASN A O 1
ATOM 1899 N N . PRO A 1 248 ? -8.181 16.181 20.861 1.00 83.94 248 PRO A N 1
ATOM 1900 C CA . PRO A 1 248 ? -9.398 15.942 20.074 1.00 83.94 248 PRO A CA 1
ATOM 1901 C C . PRO A 1 248 ? -9.361 14.619 19.293 1.00 83.94 248 PRO A C 1
ATOM 1903 O O . PRO A 1 248 ? -10.401 14.021 19.013 1.00 83.94 248 PRO A O 1
ATOM 1906 N N . ILE A 1 249 ? -8.169 14.116 18.954 1.00 85.62 249 ILE A N 1
ATOM 1907 C CA . ILE A 1 249 ? -8.007 12.800 18.318 1.00 85.62 249 ILE A CA 1
ATOM 1908 C C . ILE A 1 249 ? -8.293 11.678 19.317 1.00 85.62 249 ILE A C 1
ATOM 1910 O O . ILE A 1 249 ? -8.915 10.678 18.956 1.00 85.62 249 ILE A O 1
ATOM 1914 N N . ALA A 1 250 ? -7.890 11.848 20.579 1.00 85.75 250 ALA A N 1
ATOM 1915 C CA . ALA A 1 250 ? -8.165 10.874 21.628 1.00 85.75 250 ALA A CA 1
ATOM 1916 C C . ALA A 1 250 ? -9.671 10.764 21.916 1.00 85.75 250 ALA A C 1
ATOM 1918 O O . ALA A 1 250 ? -10.171 9.655 22.090 1.00 85.75 250 ALA A O 1
ATOM 1919 N N . GLU A 1 251 ? -10.406 11.880 21.886 1.00 88.69 251 GLU A N 1
ATOM 1920 C CA . GLU A 1 251 ? -11.871 11.874 22.013 1.00 88.69 251 GLU A CA 1
ATOM 1921 C C . GLU A 1 251 ? -12.546 11.138 20.852 1.00 88.69 251 GLU A C 1
ATOM 1923 O O . GLU A 1 251 ? -13.385 10.261 21.076 1.00 88.69 251 GLU A O 1
ATOM 1928 N N . LYS A 1 252 ? -12.143 11.433 19.606 1.00 91.75 252 LYS A N 1
ATOM 1929 C CA . LYS A 1 252 ? -12.655 10.727 18.419 1.00 91.75 252 LYS A CA 1
ATOM 1930 C C . LYS A 1 252 ? -12.384 9.225 18.496 1.00 91.75 252 LYS A C 1
ATOM 1932 O O . LYS A 1 252 ? -13.274 8.433 18.200 1.00 91.75 252 LYS A O 1
ATOM 1937 N N . MET A 1 253 ? -11.177 8.833 18.901 1.00 93.31 253 MET A N 1
ATOM 1938 C CA . MET A 1 253 ? -10.809 7.428 19.078 1.00 93.31 253 MET A CA 1
ATOM 1939 C C . MET A 1 253 ? -11.666 6.746 20.149 1.00 93.31 253 MET A C 1
ATOM 1941 O O . MET A 1 253 ? -12.197 5.671 19.890 1.00 93.31 253 MET A O 1
ATOM 1945 N N . ASN A 1 254 ? -11.832 7.361 21.324 1.00 91.56 254 ASN A N 1
ATOM 1946 C CA . ASN A 1 254 ? -12.666 6.798 22.389 1.00 91.56 254 ASN A CA 1
ATOM 1947 C C . ASN A 1 254 ? -14.119 6.645 21.924 1.00 91.56 254 ASN A C 1
ATOM 1949 O O . ASN A 1 254 ? -14.697 5.585 22.102 1.00 91.56 254 ASN A O 1
ATOM 1953 N N . THR A 1 255 ? -14.657 7.637 21.210 1.00 95.00 255 THR A N 1
ATOM 1954 C CA . THR A 1 255 ? -16.012 7.569 20.636 1.00 95.00 255 THR A CA 1
ATOM 1955 C C . THR A 1 255 ? -16.179 6.375 19.687 1.00 95.00 255 THR A C 1
ATOM 1957 O O . THR A 1 255 ? -17.212 5.710 19.707 1.00 95.00 255 THR A O 1
ATOM 1960 N N . ILE A 1 256 ? -15.167 6.076 18.861 1.00 95.31 256 ILE A N 1
ATOM 1961 C CA . ILE A 1 256 ? -15.176 4.900 17.973 1.00 95.31 256 ILE A CA 1
ATOM 1962 C C . ILE A 1 256 ? -15.200 3.604 18.791 1.00 95.31 256 ILE A C 1
ATOM 1964 O O . ILE A 1 256 ? -15.980 2.703 18.487 1.00 95.31 256 ILE A O 1
ATOM 1968 N N . LEU A 1 257 ? -14.348 3.510 19.815 1.00 94.25 257 LEU A N 1
ATOM 1969 C CA . LEU A 1 257 ? -14.248 2.324 20.665 1.00 94.25 257 LEU A CA 1
ATOM 1970 C C . LEU A 1 257 ? -15.535 2.090 21.462 1.00 94.25 257 LEU A C 1
ATOM 1972 O O . LEU A 1 257 ? -16.034 0.968 21.478 1.00 94.25 257 LEU A O 1
ATOM 1976 N N . ASP A 1 258 ? -16.092 3.140 22.063 1.00 93.81 258 ASP A N 1
ATOM 1977 C CA . ASP A 1 258 ? -17.330 3.079 22.841 1.00 93.81 258 ASP A CA 1
ATOM 1978 C C . ASP A 1 258 ? -18.515 2.685 21.953 1.00 93.81 258 ASP A C 1
ATOM 1980 O O . ASP A 1 258 ? -19.276 1.782 22.299 1.00 93.81 258 ASP A O 1
ATOM 1984 N N . GLY A 1 259 ? -18.635 3.290 20.765 1.00 93.31 259 GLY A N 1
ATOM 1985 C CA . GLY A 1 259 ? -19.681 2.938 19.804 1.00 93.31 259 GLY A CA 1
ATOM 1986 C C . GLY A 1 259 ? -19.601 1.478 19.354 1.00 93.31 259 GLY A C 1
ATOM 1987 O O . GLY A 1 259 ? -20.619 0.792 19.279 1.00 93.31 259 GLY A O 1
ATOM 1988 N N . HIS A 1 260 ? -18.391 0.968 19.115 1.00 92.69 260 HIS A N 1
ATOM 1989 C CA . HIS A 1 260 ? -18.210 -0.436 18.757 1.00 92.69 260 HIS A CA 1
ATOM 1990 C C . HIS A 1 260 ? -18.476 -1.384 19.937 1.00 92.69 260 HIS A C 1
ATOM 1992 O O . HIS A 1 260 ? -19.06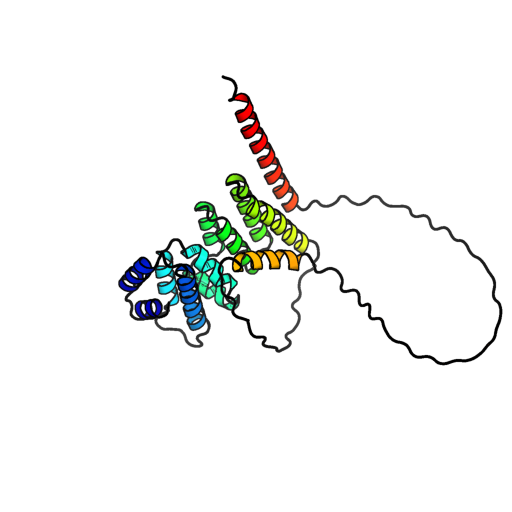5 -2.445 19.747 1.00 92.69 260 HIS A O 1
ATOM 1998 N N . ALA A 1 261 ? -18.108 -1.004 21.164 1.00 91.00 261 ALA A N 1
ATOM 1999 C CA . ALA A 1 261 ? -18.420 -1.790 22.356 1.00 91.00 261 ALA A CA 1
ATOM 2000 C C . ALA A 1 261 ? -19.936 -1.934 22.563 1.00 91.00 261 ALA A C 1
ATOM 2002 O O . ALA A 1 261 ? -20.407 -3.033 22.852 1.00 91.00 261 ALA A O 1
ATOM 2003 N N . VAL A 1 262 ? -20.701 -0.855 22.359 1.00 91.94 262 VAL A N 1
ATOM 2004 C CA . VAL A 1 262 ? -22.173 -0.899 22.389 1.00 91.94 262 VAL A CA 1
ATOM 2005 C C . VAL A 1 262 ? -22.712 -1.847 21.314 1.00 91.94 262 VAL A C 1
ATOM 2007 O O . VAL A 1 262 ? -23.512 -2.719 21.638 1.00 91.94 262 VAL A O 1
ATOM 2010 N N . HIS A 1 263 ? -22.214 -1.755 20.078 1.00 89.88 263 HIS A N 1
ATOM 2011 C CA . HIS A 1 263 ? -22.619 -2.652 18.988 1.00 89.88 263 HIS A CA 1
ATOM 2012 C C . HIS A 1 263 ? -22.387 -4.135 19.325 1.00 89.88 263 HIS A C 1
ATOM 2014 O O . HIS A 1 263 ? -23.262 -4.970 19.109 1.00 89.88 263 HIS A O 1
ATOM 2020 N N . LEU A 1 264 ? -21.228 -4.478 19.900 1.00 88.31 264 LEU A N 1
ATOM 2021 C CA . LEU A 1 264 ? -20.953 -5.850 20.338 1.00 88.31 264 LEU A CA 1
ATOM 2022 C C . LEU A 1 264 ? -21.915 -6.298 21.443 1.00 88.31 264 LEU A C 1
ATOM 2024 O O . LEU A 1 264 ? -22.393 -7.429 21.413 1.00 88.31 264 LEU A O 1
ATOM 2028 N N . LEU A 1 265 ? -22.204 -5.435 22.420 1.00 88.12 265 LEU A N 1
ATOM 2029 C CA . LEU A 1 265 ? -23.142 -5.761 23.495 1.00 88.12 265 LEU A CA 1
ATOM 2030 C C . LEU A 1 265 ? -24.555 -6.005 22.957 1.00 88.12 265 LEU A C 1
ATOM 2032 O O . LEU A 1 265 ? -25.222 -6.919 23.437 1.00 88.12 265 LEU A O 1
ATOM 2036 N N . GLU A 1 266 ? -24.993 -5.243 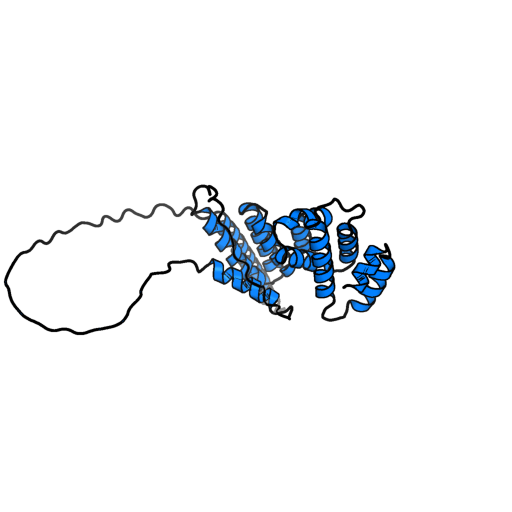21.957 1.00 87.19 266 GLU A N 1
ATOM 2037 C CA . GLU A 1 266 ? -26.282 -5.442 21.291 1.00 87.19 266 GLU A CA 1
ATOM 2038 C C . GLU A 1 266 ? -26.315 -6.764 20.513 1.00 87.19 266 GLU A C 1
ATOM 2040 O O . GLU A 1 266 ? -27.208 -7.580 20.745 1.00 87.19 266 GLU A O 1
ATOM 2045 N N . GLU A 1 267 ? -25.324 -7.044 19.661 1.00 82.19 267 GLU A N 1
ATOM 2046 C CA . GLU A 1 267 ? -25.283 -8.295 18.890 1.00 82.19 267 GLU A CA 1
ATOM 2047 C C . GLU A 1 267 ? -25.188 -9.548 19.774 1.00 82.19 267 GLU A C 1
ATOM 2049 O O . GLU A 1 267 ? -25.854 -10.553 19.505 1.00 82.19 267 GLU A O 1
ATOM 2054 N N . TYR A 1 268 ? -24.390 -9.508 20.845 1.00 67.56 268 TYR A N 1
ATOM 2055 C CA . TYR A 1 268 ? -24.275 -10.637 21.772 1.00 67.56 268 TYR A CA 1
ATOM 2056 C C . TYR A 1 268 ? -25.505 -10.771 22.687 1.00 67.56 268 TYR A C 1
ATOM 2058 O O . TYR A 1 268 ? -25.940 -11.899 22.921 1.00 67.56 268 TYR A O 1
ATOM 2066 N N . CYS A 1 269 ? -26.144 -9.674 23.121 1.00 58.72 269 CYS A N 1
ATOM 2067 C CA . CYS A 1 269 ? -27.433 -9.748 23.830 1.00 58.72 269 CYS A CA 1
ATOM 2068 C C . CYS A 1 269 ? -28.545 -10.344 22.953 1.00 58.72 269 CYS A C 1
ATOM 2070 O O . CYS A 1 269 ? -29.383 -11.101 23.445 1.00 58.72 269 CYS A O 1
ATOM 2072 N N . ILE A 1 270 ? -28.562 -10.032 21.653 1.00 54.97 270 ILE A N 1
ATOM 2073 C CA . ILE A 1 270 ? -29.550 -10.584 20.713 1.00 54.97 270 ILE A CA 1
ATOM 2074 C C . ILE A 1 270 ? -29.343 -12.096 20.525 1.00 54.97 270 ILE A C 1
ATOM 2076 O O . ILE A 1 270 ? -30.322 -12.837 20.409 1.00 54.97 270 ILE A O 1
ATOM 2080 N N . ARG A 1 271 ? -28.095 -12.585 20.557 1.00 55.75 271 ARG A N 1
ATOM 2081 C CA . ARG A 1 271 ? -27.801 -14.028 20.494 1.00 55.75 271 ARG A CA 1
ATOM 2082 C C . ARG A 1 271 ? -28.305 -14.793 21.718 1.00 55.75 271 ARG A C 1
ATOM 2084 O O . ARG A 1 271 ? -28.869 -15.871 21.541 1.00 55.75 271 ARG A O 1
ATOM 2091 N N . ASP A 1 272 ? -28.180 -14.232 22.919 1.00 52.50 272 ASP A N 1
ATOM 2092 C CA . ASP A 1 272 ? -28.685 -14.870 24.145 1.00 52.50 272 ASP A CA 1
ATOM 2093 C C . ASP A 1 272 ? -30.225 -14.884 24.220 1.00 52.50 272 ASP A C 1
ATOM 2095 O O . ASP A 1 272 ? -30.811 -15.808 24.784 1.00 52.50 272 ASP A O 1
ATOM 2099 N N . LEU A 1 273 ? -30.905 -13.921 23.587 1.00 52.84 273 LEU A N 1
ATOM 2100 C CA . LEU A 1 273 ? -32.372 -13.899 23.483 1.00 52.84 273 LEU A CA 1
ATOM 2101 C C . LEU A 1 273 ? -32.924 -14.830 22.383 1.00 52.84 273 LEU A C 1
ATOM 2103 O O . LEU A 1 273 ? -34.093 -15.209 22.438 1.00 52.84 273 LEU A O 1
ATOM 2107 N N . GLY A 1 274 ? -32.102 -15.219 21.402 1.00 52.16 274 GLY A N 1
ATOM 2108 C CA . GLY A 1 274 ? -32.472 -16.119 20.299 1.00 52.16 274 GLY A CA 1
ATOM 2109 C C . GLY A 1 274 ? -32.232 -17.613 20.559 1.00 52.16 274 GLY A C 1
ATOM 2110 O O . GLY A 1 274 ? -32.568 -18.434 19.710 1.00 52.16 274 GLY A O 1
ATOM 2111 N N . GLY A 1 275 ? -31.654 -17.981 21.708 1.00 48.00 275 GLY A N 1
ATOM 2112 C CA . GLY A 1 275 ? -31.325 -19.367 22.074 1.00 48.00 275 GLY A CA 1
ATOM 2113 C C . GLY A 1 275 ? -32.411 -20.137 22.840 1.00 48.00 275 GLY A C 1
ATOM 2114 O O . GLY A 1 275 ? -32.130 -21.224 23.343 1.00 48.00 275 GLY A O 1
ATOM 2115 N N . SER A 1 276 ? -33.629 -19.601 22.977 1.00 43.25 276 SER A N 1
ATOM 2116 C CA . SER A 1 276 ? -34.706 -20.244 23.751 1.00 43.25 276 SER A CA 1
ATOM 2117 C C . SER A 1 276 ? -36.099 -20.112 23.120 1.00 43.25 276 SER A C 1
ATOM 2119 O O . SER A 1 276 ? -37.064 -19.783 23.807 1.00 43.25 276 SER A O 1
ATOM 2121 N N . LEU A 1 277 ? -36.218 -20.387 21.817 1.00 38.00 277 LEU A N 1
ATOM 2122 C CA . LEU A 1 277 ? -37.505 -20.626 21.147 1.00 38.00 277 LEU A CA 1
ATOM 2123 C C . LEU A 1 277 ? -37.427 -21.861 20.248 1.00 38.00 277 LEU A C 1
ATOM 2125 O O . LEU A 1 277 ? -36.504 -21.916 19.408 1.00 38.00 277 LEU A O 1
#

Secondary structure (DSSP, 8-state):
-HHHHHHHHTT-HHHHHHHHHHTTTSTTHHHHHHHHHHHHHHHHHT-SS--SS-HHHHHHHHHHTSTTHHHHHHHHHHHS-GGGHHHHHHHH--HHHHHHHHHHTT-HHHHHHHHHHHHHHS-HHHHHHHHHHHHHHHHHHT-HHHHHHHHHHHHHHHHHTTS----PPPPP------PPPP---HHHHHHHHHHHHHHHTT------------------------------------PPPPP----HHHHHHHHHHHHHHHHHHHHHHHHHHSS--

InterPro domains:
  IPR009771 RIC1, C-terminal alpha solenoid region [PF07064] (1-163)
  IPR040096 RAB6A-GEF complex partner protein 1 [PTHR22746] (1-274)